Protein AF-A0A7S3CK90-F1 (afdb_monomer_lite)

pLDDT: mean 74.47, std 22.43, range [33.28, 98.62]

Radius of gyration: 31.24 Å; chains: 1; bounding box: 71×62×114 Å

Secondary structure (DSSP, 8-state):
---------------PPPPPPPPPPPPPP-------SSHHHHHHHHHHHHHHHHHHHHHT-TTS--TTHHHHHHHHHHHHT----GGG-----HHHHHHHHHHHHHHHHHHHH-TTSPP---EEEEETTEEEEEEEEEEET--HHHHHHHHHHHHHHHHH-TTT--EEEEEEEEEETTEEEEEEEEEEE-SSSTT-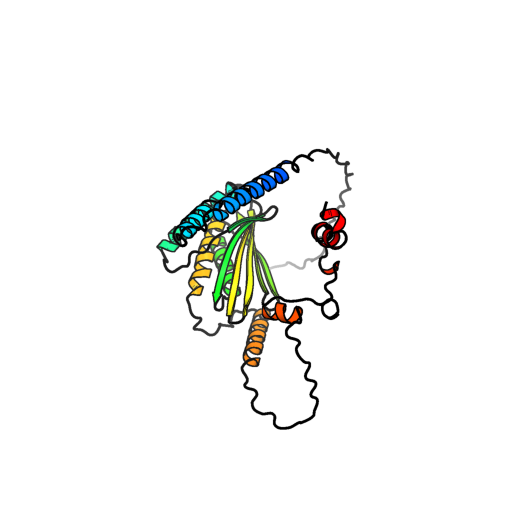EEEEEEEEEEEE-GGGEEEEEEEEEESS---HHHHHHHHHHHHHHHHTTSS---S----TT--HHHHHHHHHHHHHHHHTS--------------------TT-HHHHHHHTT-----TT-GGG---GGGGTT-HHHHHHHIIIIIHHHH-HHHH--

Foldseek 3Di:
DDDDDDDDDDDDDDDDDDDDDDDDDDDDDDDDDDDPPPPVVVVVVVVVVVVVVVVVVVVVPPPDPPPPPVVVVVVVVVVVPPPPPPVPPPDDDPQVVVLVVLLVVLVVVVCVVPVPFDDWDWDWDDDDLKTKIKTKQKAFQQDLVVLVVLLVVLQVVLCVDPQWVKAWDDKDWDDDPFKTKIKTKIWTADPVDHPDIWIKMWMWIWGQDPPRTTMIMIMIMTRDHDDSSNSVSVSSSSCVSRVCRPDPPPDDPDCPPDDPVVVVVVVVVVVVVVVVPDDPPDDDDDDDDDDDPDPPPVPPVCVVCVVVVHDDDDCVPVPDNPDPCVVPPPVVVVVVCCVPPVCCVVPVVVVVD

Structure (mmCIF, N/CA/C/O backbone):
data_AF-A0A7S3CK90-F1
#
_entry.id   AF-A0A7S3CK90-F1
#
loop_
_atom_site.group_PDB
_atom_site.id
_atom_site.type_symbol
_atom_site.label_atom_id
_atom_site.label_alt_id
_atom_site.label_comp_id
_atom_site.label_asym_id
_atom_site.label_entity_id
_atom_site.label_seq_id
_atom_site.pdbx_PDB_ins_code
_atom_site.Cartn_x
_atom_site.Cartn_y
_atom_site.Cartn_z
_atom_site.occupancy
_atom_site.B_iso_or_equiv
_atom_site.auth_seq_id
_atom_site.auth_comp_id
_atom_site.auth_asym_id
_atom_site.auth_atom_id
_atom_site.pdbx_PDB_model_num
ATOM 1 N N . MET A 1 1 ? 23.599 13.866 59.788 1.00 41.62 1 MET A N 1
ATOM 2 C CA . MET A 1 1 ? 22.600 13.854 58.697 1.00 41.62 1 MET A CA 1
ATOM 3 C C . MET A 1 1 ? 23.023 12.826 57.653 1.00 41.62 1 MET A C 1
ATOM 5 O O . MET A 1 1 ? 24.078 13.029 57.077 1.00 41.62 1 MET A O 1
ATOM 9 N N . ARG A 1 2 ? 22.197 11.777 57.451 1.00 42.00 2 ARG A N 1
ATOM 10 C CA . ARG A 1 2 ? 22.157 10.809 56.317 1.00 42.00 2 ARG A CA 1
ATOM 11 C C . ARG A 1 2 ? 23.445 9.984 56.105 1.00 42.00 2 ARG A C 1
ATOM 13 O O . ARG A 1 2 ? 24.431 10.528 55.644 1.00 42.00 2 ARG A O 1
ATOM 20 N N . SER A 1 3 ? 23.615 8.704 56.459 1.00 40.75 3 SER A N 1
ATOM 21 C CA . SER A 1 3 ? 22.780 7.483 56.457 1.00 40.75 3 SER A CA 1
ATOM 22 C C . SER A 1 3 ? 22.124 7.117 55.112 1.00 40.75 3 SER A C 1
ATOM 24 O O . SER A 1 3 ? 21.443 7.946 54.518 1.00 40.75 3 SER A O 1
ATOM 26 N N . PHE A 1 4 ? 22.291 5.831 54.735 1.00 38.78 4 PHE A N 1
ATOM 27 C CA . PHE A 1 4 ? 21.666 5.067 53.628 1.00 38.78 4 PHE A CA 1
ATOM 28 C C . PHE A 1 4 ? 22.246 5.345 52.214 1.00 38.78 4 PHE A C 1
ATOM 30 O O . PHE A 1 4 ? 22.386 6.491 51.832 1.00 38.78 4 PHE A O 1
ATOM 37 N N . LEU A 1 5 ? 22.629 4.393 51.344 1.00 48.06 5 LEU A N 1
ATOM 38 C CA . LEU A 1 5 ? 22.323 2.963 51.190 1.00 48.06 5 LEU A CA 1
ATOM 39 C C . LEU A 1 5 ? 23.395 2.259 50.321 1.00 48.06 5 LEU A C 1
ATOM 41 O O . LEU A 1 5 ? 23.570 2.584 49.151 1.00 48.06 5 LEU A O 1
ATOM 45 N N . LYS A 1 6 ? 24.029 1.220 50.875 1.00 44.91 6 LYS A N 1
ATOM 46 C CA . LYS A 1 6 ? 24.536 0.037 50.155 1.00 44.91 6 LYS A CA 1
ATOM 47 C C . LYS A 1 6 ? 23.414 -1.009 50.218 1.00 44.91 6 LYS A C 1
ATOM 49 O O . LYS A 1 6 ? 22.991 -1.316 51.329 1.00 44.91 6 LYS A O 1
ATOM 54 N N . LYS A 1 7 ? 22.939 -1.543 49.086 1.00 38.28 7 LYS A N 1
ATOM 55 C CA . LYS A 1 7 ? 22.173 -2.811 48.958 1.00 38.28 7 LYS A CA 1
ATOM 56 C C . LYS A 1 7 ? 22.038 -3.134 47.460 1.00 38.28 7 LYS A C 1
ATOM 58 O O . LYS A 1 7 ? 21.568 -2.306 46.698 1.00 38.28 7 LYS A O 1
ATOM 63 N N . ALA A 1 8 ? 22.699 -4.187 46.987 1.00 38.06 8 ALA A N 1
ATOM 64 C CA . ALA A 1 8 ? 22.191 -5.564 46.906 1.00 38.06 8 ALA A CA 1
ATOM 65 C C . ALA A 1 8 ? 21.424 -5.814 45.593 1.00 38.06 8 ALA A C 1
ATOM 67 O O . ALA A 1 8 ? 20.218 -5.622 45.508 1.00 38.06 8 ALA A O 1
ATOM 68 N N 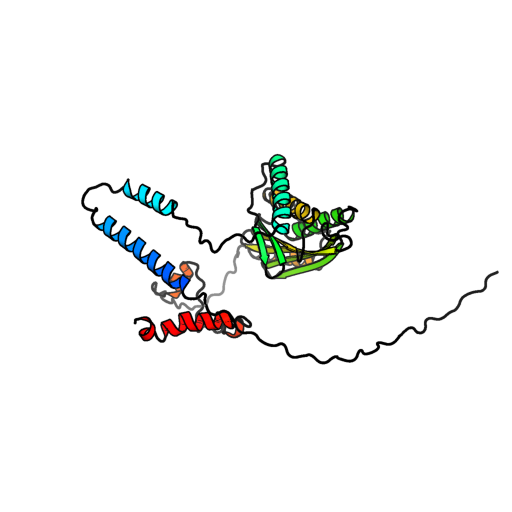. SER A 1 9 ? 22.164 -6.274 44.580 1.00 38.28 9 SER A N 1
ATOM 69 C CA . SER A 1 9 ? 21.644 -6.880 43.353 1.00 38.28 9 SER A CA 1
ATOM 70 C C . SER A 1 9 ? 21.892 -8.386 43.437 1.00 38.28 9 SER A C 1
ATOM 72 O O . SER A 1 9 ? 22.945 -8.870 43.024 1.00 38.28 9 SER A O 1
ATOM 74 N N . GLN A 1 10 ? 20.941 -9.120 44.012 1.00 39.66 10 GLN A N 1
ATOM 75 C CA . GLN A 1 10 ? 20.862 -10.575 43.910 1.00 39.66 10 GLN A CA 1
ATOM 76 C C . GLN A 1 10 ? 19.397 -11.021 43.817 1.00 39.66 10 GLN A C 1
ATOM 78 O O . GLN A 1 10 ? 18.550 -10.585 44.590 1.00 39.66 10 GLN A O 1
ATOM 83 N N . ALA A 1 11 ? 19.180 -11.954 42.888 1.00 38.69 11 ALA A N 1
ATOM 84 C CA . ALA A 1 11 ? 18.124 -12.964 42.840 1.00 38.69 11 ALA A CA 1
ATOM 85 C C . ALA A 1 11 ? 16.666 -12.528 42.571 1.00 38.69 11 ALA A C 1
ATOM 87 O O . ALA A 1 11 ? 15.903 -12.188 43.472 1.00 38.69 11 ALA A O 1
ATOM 88 N N . ARG A 1 12 ? 16.220 -12.759 41.326 1.00 37.62 12 ARG A N 1
ATOM 89 C CA . ARG A 1 12 ? 14.861 -13.253 41.033 1.00 37.62 12 ARG A CA 1
ATOM 90 C C . ARG A 1 12 ? 14.847 -14.061 39.729 1.00 37.62 12 ARG A C 1
ATOM 92 O O . ARG A 1 12 ? 14.529 -13.556 38.661 1.00 37.62 12 ARG A O 1
ATOM 99 N N . LEU A 1 13 ? 15.216 -15.335 39.840 1.00 38.53 13 LEU A N 1
ATOM 100 C CA . LEU A 1 13 ? 14.994 -16.367 38.824 1.00 38.53 13 LEU A CA 1
ATOM 101 C C . LEU A 1 13 ? 13.934 -17.316 39.392 1.00 38.53 13 LEU A C 1
ATOM 103 O O . LEU A 1 13 ? 14.227 -18.218 40.172 1.00 38.53 13 LEU A O 1
ATOM 107 N N . THR A 1 14 ? 12.670 -17.047 39.074 1.00 43.41 14 THR A N 1
ATOM 108 C CA . THR A 1 14 ? 11.529 -17.872 39.482 1.00 43.41 14 THR A CA 1
ATOM 109 C C . THR A 1 14 ? 11.048 -18.732 38.320 1.00 43.41 14 THR A C 1
ATOM 111 O O . THR A 1 14 ? 10.438 -18.231 37.384 1.00 43.41 14 THR A O 1
ATOM 114 N N . ARG A 1 15 ? 11.326 -20.036 38.452 1.00 37.88 15 ARG A N 1
ATOM 115 C CA . ARG A 1 15 ? 10.476 -21.198 38.127 1.00 37.88 15 ARG A CA 1
ATOM 116 C C . ARG A 1 15 ? 9.591 -21.106 36.873 1.00 37.88 15 ARG A C 1
ATOM 118 O O . ARG A 1 15 ? 8.440 -20.685 36.947 1.00 37.88 15 ARG A O 1
ATOM 125 N N . LEU A 1 16 ? 10.074 -21.707 35.785 1.00 36.12 16 LEU A N 1
ATOM 126 C CA . LEU A 1 16 ? 9.225 -22.334 34.770 1.00 36.12 16 LEU A CA 1
ATOM 127 C C . LEU A 1 16 ? 8.659 -23.638 35.350 1.00 36.12 16 LEU A C 1
ATOM 129 O O . LEU A 1 16 ? 9.404 -24.550 35.704 1.00 36.12 16 LEU A O 1
ATOM 133 N N . ARG A 1 17 ? 7.334 -23.695 35.500 1.00 41.25 17 ARG A N 1
ATOM 134 C CA . ARG A 1 17 ? 6.589 -24.889 35.909 1.00 41.25 17 ARG A CA 1
ATOM 135 C C . ARG A 1 17 ? 6.064 -25.548 34.633 1.00 41.25 17 ARG A C 1
ATOM 137 O O . ARG A 1 17 ? 5.296 -24.928 33.903 1.00 41.25 17 ARG A O 1
ATOM 144 N N . ALA A 1 18 ? 6.521 -26.767 34.365 1.00 39.56 18 ALA A N 1
ATOM 145 C CA . ALA A 1 18 ? 6.049 -27.604 33.270 1.00 39.56 18 ALA A CA 1
ATOM 146 C C . ALA A 1 18 ? 4.550 -27.913 33.436 1.00 39.56 18 ALA A C 1
ATOM 148 O O . ALA A 1 18 ? 4.112 -28.272 34.532 1.00 39.56 18 ALA A O 1
ATOM 149 N N . GLN A 1 19 ? 3.777 -27.757 32.360 1.00 49.34 19 GLN A N 1
ATOM 150 C CA . GLN A 1 19 ? 2.404 -28.253 32.269 1.00 49.34 19 GLN A CA 1
ATOM 151 C C . GLN A 1 19 ? 2.411 -29.673 31.676 1.00 49.34 19 GLN A C 1
ATOM 153 O O . GLN A 1 19 ? 3.181 -29.925 30.747 1.00 49.34 19 GLN A O 1
ATOM 158 N N . PRO A 1 20 ? 1.584 -30.599 32.189 1.00 45.72 20 PRO A N 1
ATOM 159 C CA . PRO A 1 20 ? 1.442 -31.932 31.621 1.00 45.72 20 PRO A CA 1
ATOM 160 C C . PRO A 1 20 ? 0.594 -31.911 30.339 1.00 45.72 20 PRO A C 1
ATOM 162 O O . PRO A 1 20 ? -0.447 -31.260 30.269 1.00 45.72 20 PRO A O 1
ATOM 165 N N . LEU A 1 21 ? 1.075 -32.652 29.340 1.00 39.88 21 LEU A N 1
ATOM 166 C CA . LEU A 1 21 ? 0.433 -32.929 28.056 1.00 39.88 21 LEU A CA 1
ATOM 167 C C . LEU A 1 21 ? -0.889 -33.687 28.261 1.00 39.88 21 LEU A C 1
ATOM 169 O O . LEU A 1 21 ? -0.909 -34.734 28.907 1.00 39.88 21 LEU A O 1
ATOM 173 N N . LEU A 1 22 ? -1.974 -33.171 27.682 1.00 47.97 22 LEU A N 1
ATOM 174 C CA . LEU A 1 22 ? -3.240 -33.891 27.532 1.00 47.97 22 LEU A CA 1
ATOM 175 C C . LEU A 1 22 ? -3.231 -34.716 26.230 1.00 47.97 22 LEU A C 1
ATOM 177 O O . LEU A 1 22 ? -2.661 -34.264 25.233 1.00 47.97 22 LEU A O 1
ATOM 181 N N . PRO A 1 23 ? -3.858 -35.906 26.215 1.00 44.47 23 PRO A N 1
ATOM 182 C CA . PRO A 1 23 ? -3.887 -36.783 25.051 1.00 44.47 23 PRO A CA 1
ATOM 183 C C . PRO A 1 23 ? -4.861 -36.280 23.973 1.00 44.47 23 PRO A C 1
ATOM 185 O O . PRO A 1 23 ? -6.001 -35.912 24.256 1.00 44.47 23 PRO A O 1
ATOM 188 N N . LEU A 1 24 ? -4.390 -36.296 22.724 1.00 39.72 24 LEU A N 1
ATOM 189 C CA . LEU A 1 24 ? -5.160 -36.034 21.508 1.00 39.72 24 LEU A CA 1
ATOM 190 C C . LEU A 1 24 ? -6.168 -37.167 21.260 1.00 39.72 24 LEU A C 1
ATOM 192 O O . LEU A 1 24 ? -5.785 -38.328 21.131 1.00 39.72 24 LEU A O 1
ATOM 196 N N . LEU A 1 25 ? -7.451 -36.814 21.169 1.00 42.94 25 LEU A N 1
ATOM 197 C CA . LEU A 1 25 ? -8.512 -37.689 20.667 1.00 42.94 25 LEU A CA 1
ATOM 198 C C . LEU A 1 25 ? -8.485 -37.730 19.125 1.00 42.94 25 LEU A C 1
ATOM 200 O O . LEU A 1 25 ? -8.230 -36.698 18.499 1.00 42.94 25 LEU A O 1
ATOM 204 N N . PRO A 1 26 ? -8.768 -38.887 18.501 1.00 37.31 26 PRO A N 1
ATOM 205 C CA . PRO A 1 26 ? -8.784 -39.031 17.050 1.00 37.31 26 PRO A CA 1
ATOM 206 C C . PRO A 1 26 ? -10.031 -38.381 16.435 1.00 37.31 26 PRO A C 1
ATOM 208 O O . PRO A 1 26 ? -11.159 -38.619 16.872 1.00 37.31 26 PRO A O 1
ATOM 211 N N . SER A 1 27 ? -9.823 -37.569 15.397 1.00 37.41 27 SER A N 1
ATOM 212 C CA . SER A 1 27 ? -10.888 -36.991 14.581 1.00 37.41 27 SER A CA 1
ATOM 213 C C . SER A 1 27 ? -11.505 -38.053 13.667 1.00 37.41 27 SER A C 1
ATOM 215 O O . SER A 1 27 ? -10.814 -38.749 12.925 1.00 37.41 27 SER A O 1
ATOM 217 N N . GLN A 1 28 ? -12.832 -38.169 13.717 1.00 33.50 28 GLN A N 1
ATOM 218 C CA . GLN A 1 28 ? -13.602 -38.957 12.762 1.00 33.50 28 GLN A CA 1
ATOM 219 C C . GLN A 1 28 ? -13.632 -38.249 11.402 1.00 33.50 28 GLN A C 1
ATOM 221 O O . GLN A 1 28 ? -14.028 -37.088 11.302 1.00 33.50 28 GLN A O 1
ATOM 226 N N . GLN A 1 29 ? -13.214 -38.960 10.356 1.00 33.28 29 GLN A N 1
ATOM 227 C CA . GLN A 1 29 ? -13.395 -38.566 8.962 1.00 33.28 29 GLN A CA 1
ATOM 228 C C . GLN A 1 29 ? -14.834 -38.868 8.528 1.00 33.28 29 GLN A C 1
ATOM 230 O O . GLN A 1 29 ? -15.316 -39.985 8.698 1.00 33.28 29 GLN A O 1
ATOM 235 N N . THR A 1 30 ? -15.504 -37.883 7.931 1.00 37.59 30 THR A N 1
ATOM 236 C CA . THR A 1 30 ? -16.735 -38.080 7.154 1.00 37.59 30 THR A CA 1
ATOM 237 C C . THR A 1 30 ? -16.407 -37.927 5.662 1.00 37.59 30 THR A C 1
ATOM 239 O O . THR A 1 30 ? -15.654 -37.016 5.310 1.00 37.59 30 THR A O 1
ATOM 242 N N . PRO A 1 31 ? -16.927 -38.788 4.767 1.00 35.38 31 PRO A N 1
ATOM 243 C CA . PRO A 1 31 ? -16.717 -38.661 3.330 1.00 35.38 31 PRO A CA 1
ATOM 244 C C . PRO A 1 31 ? -17.975 -38.099 2.657 1.00 35.38 31 PRO A C 1
ATOM 246 O O . PRO A 1 31 ? -19.001 -38.756 2.697 1.00 35.38 31 PRO A O 1
ATOM 249 N N . HIS A 1 32 ? -17.915 -36.933 2.002 1.00 34.84 32 HIS A N 1
ATOM 250 C CA . HIS A 1 32 ? -18.869 -36.559 0.941 1.00 34.84 32 HIS A CA 1
ATOM 251 C C . HIS A 1 32 ? -18.359 -35.366 0.114 1.00 34.84 32 HIS A C 1
ATOM 253 O O . HIS A 1 32 ? -18.204 -34.268 0.640 1.00 34.84 32 HIS A O 1
ATOM 259 N N . SER A 1 33 ? -18.120 -35.588 -1.188 1.00 36.25 33 SER A N 1
ATOM 260 C CA . SER A 1 33 ? -18.545 -34.733 -2.326 1.00 36.25 33 SER A CA 1
ATOM 261 C C . SER A 1 33 ? -17.714 -34.999 -3.599 1.00 36.25 33 SER A C 1
ATOM 263 O O . SER A 1 33 ? -16.914 -34.184 -4.043 1.00 36.25 33 SER A O 1
ATOM 265 N N . GLN A 1 34 ? -17.944 -36.146 -4.246 1.00 40.62 34 GLN A N 1
ATOM 266 C CA . GLN A 1 34 ? -17.686 -36.302 -5.683 1.00 40.62 34 GLN A CA 1
ATOM 267 C C . GLN A 1 34 ? -19.018 -36.124 -6.416 1.00 40.62 34 GLN A C 1
ATOM 269 O O . GLN A 1 34 ? -19.782 -37.076 -6.520 1.00 40.62 34 GLN A O 1
ATOM 274 N N . GLN A 1 35 ? -19.334 -34.911 -6.886 1.00 42.62 35 GLN A N 1
ATOM 275 C CA . GLN A 1 35 ? -20.480 -34.733 -7.797 1.00 42.62 35 GLN A CA 1
ATOM 276 C C . GLN A 1 35 ? -20.423 -33.522 -8.748 1.00 42.62 35 GLN A C 1
ATOM 278 O O . GLN A 1 35 ? -21.399 -33.261 -9.439 1.00 42.62 35 GLN A O 1
ATOM 283 N N . ASN A 1 36 ? -19.283 -32.831 -8.889 1.00 43.34 36 ASN A N 1
ATOM 284 C CA . ASN A 1 36 ? -19.192 -31.624 -9.736 1.00 43.34 36 ASN A CA 1
ATOM 285 C C . ASN A 1 36 ? -18.417 -31.792 -11.060 1.00 43.34 36 ASN A C 1
ATOM 287 O O . ASN A 1 36 ? -18.135 -30.804 -11.730 1.00 43.34 36 ASN A O 1
ATOM 291 N N . SER A 1 37 ? -18.102 -33.019 -11.491 1.00 41.88 37 SER A N 1
ATOM 292 C CA . SER A 1 37 ? -17.325 -33.250 -12.727 1.00 41.88 37 SER A CA 1
ATOM 293 C C . SER A 1 37 ? -18.164 -33.399 -14.010 1.00 41.88 37 SER A C 1
ATOM 295 O O . SER A 1 37 ? -17.585 -33.449 -15.095 1.00 41.88 37 SER A O 1
ATOM 297 N N . PHE A 1 38 ? -19.496 -33.493 -13.931 1.00 42.59 38 PHE A N 1
ATOM 298 C CA . PHE A 1 38 ? -20.326 -33.783 -15.114 1.00 42.59 38 PHE A CA 1
ATOM 299 C C . PHE A 1 38 ? -20.848 -32.537 -15.848 1.00 42.59 38 PHE A C 1
ATOM 301 O O . PHE A 1 38 ? -21.033 -32.583 -17.062 1.00 42.59 38 PHE A O 1
ATOM 308 N N . ASN A 1 39 ? -20.998 -31.397 -15.168 1.00 41.09 39 ASN A N 1
ATOM 309 C CA . ASN A 1 39 ? -21.597 -30.203 -15.782 1.00 41.09 39 ASN A CA 1
ATOM 310 C C . ASN A 1 39 ? -20.616 -29.382 -16.641 1.00 41.09 39 ASN A C 1
ATOM 312 O O . ASN A 1 39 ? -21.050 -28.633 -17.512 1.00 41.09 39 ASN A O 1
ATOM 316 N N . SER A 1 40 ? -19.300 -29.544 -16.464 1.00 45.66 40 SER A N 1
ATOM 317 C CA . SER A 1 40 ? -18.293 -28.806 -17.245 1.00 45.66 40 SER A CA 1
ATOM 318 C C . SER A 1 40 ? -18.076 -29.371 -18.654 1.00 45.66 40 SER A C 1
ATOM 320 O O . SER A 1 40 ? -17.788 -28.613 -19.577 1.00 45.66 40 SER A O 1
ATOM 322 N N . LYS A 1 41 ? -18.268 -30.683 -18.856 1.00 45.22 41 LYS A N 1
ATOM 323 C CA . LYS A 1 41 ? -18.082 -31.327 -20.169 1.00 45.22 41 LYS A CA 1
ATOM 324 C C . LYS A 1 41 ? -19.225 -31.032 -21.152 1.00 45.22 41 LYS A C 1
ATOM 326 O O . LYS A 1 41 ? -18.981 -30.930 -22.349 1.00 45.22 41 LYS A O 1
ATOM 331 N N . LEU A 1 42 ? -20.450 -30.820 -20.660 1.00 47.09 42 LEU A N 1
ATOM 332 C CA . LEU A 1 42 ? -21.611 -30.478 -21.498 1.00 47.09 42 LEU A CA 1
ATOM 333 C C . LEU A 1 42 ? -21.570 -29.035 -22.028 1.00 47.09 42 LEU A C 1
ATOM 335 O O . LEU A 1 42 ? -22.006 -28.787 -23.150 1.00 47.09 42 LEU A O 1
ATOM 339 N N . ALA A 1 43 ? -20.989 -28.095 -21.276 1.00 48.22 43 ALA A N 1
ATOM 340 C CA . ALA A 1 43 ? -20.849 -26.706 -21.718 1.00 48.22 43 ALA A CA 1
ATOM 341 C C . ALA A 1 43 ? -19.846 -26.548 -22.881 1.00 48.22 43 ALA A C 1
ATOM 343 O O . ALA A 1 43 ? -20.049 -25.718 -23.766 1.00 48.22 43 ALA A O 1
ATOM 344 N N . LEU A 1 44 ? -18.796 -27.380 -22.925 1.00 43.47 44 LEU A N 1
ATOM 345 C CA . LEU A 1 44 ? -17.771 -27.330 -23.974 1.00 43.47 44 LEU A CA 1
ATOM 346 C C . LEU A 1 44 ? -18.285 -27.863 -25.329 1.00 43.47 44 LEU A C 1
ATOM 348 O O . LEU A 1 44 ? -17.951 -27.316 -26.378 1.00 43.47 44 LEU A O 1
ATOM 352 N N . LEU A 1 45 ? -19.152 -28.883 -25.307 1.00 46.19 45 LEU A N 1
ATOM 353 C CA . LEU A 1 45 ? -19.777 -29.457 -26.509 1.00 46.19 45 LEU A CA 1
ATOM 354 C C . LEU A 1 45 ? -20.797 -28.509 -27.159 1.00 46.19 45 LEU A C 1
ATOM 356 O O . LEU A 1 45 ? -20.886 -28.451 -28.384 1.00 46.19 45 LEU A O 1
ATOM 360 N N . GLY A 1 46 ? -21.519 -27.713 -26.363 1.00 47.66 46 GLY A N 1
ATOM 361 C CA . GLY A 1 46 ? -22.435 -26.694 -26.887 1.00 47.66 46 GLY A CA 1
ATOM 362 C C . GLY A 1 46 ? -21.719 -25.546 -27.611 1.00 47.66 46 GLY A C 1
ATOM 363 O O . GLY A 1 46 ? -22.210 -25.051 -28.625 1.00 47.66 46 GLY A O 1
ATOM 364 N N . LEU A 1 47 ? -20.530 -25.156 -27.133 1.00 43.50 47 LEU A N 1
ATOM 365 C CA . LEU A 1 47 ? -19.767 -24.037 -27.696 1.00 43.50 47 LEU A CA 1
ATOM 366 C C . LEU A 1 47 ? -19.115 -24.383 -29.048 1.00 43.50 47 LEU A C 1
ATOM 368 O O . LEU A 1 47 ? -19.075 -23.541 -29.942 1.00 43.50 47 LEU A O 1
ATOM 372 N N . LEU A 1 48 ? -18.659 -25.631 -29.216 1.00 45.94 48 LEU A N 1
ATOM 373 C CA . LEU A 1 48 ? -18.090 -26.123 -30.479 1.00 45.94 48 LEU A CA 1
ATOM 374 C C . LEU A 1 48 ? -19.156 -26.317 -31.573 1.00 45.94 48 LEU A C 1
ATOM 376 O O . LEU A 1 48 ? -18.869 -26.135 -32.754 1.00 45.94 48 LEU A O 1
ATOM 380 N N . GLY A 1 49 ? -20.403 -26.621 -31.196 1.00 45.69 49 GLY A N 1
ATOM 381 C CA . GLY A 1 49 ? -21.516 -26.714 -32.147 1.00 45.69 49 GLY A CA 1
ATOM 382 C C . GLY A 1 49 ? -21.935 -25.357 -32.729 1.00 45.69 49 GLY A C 1
ATOM 383 O O . GLY A 1 49 ? -22.240 -25.258 -33.918 1.00 45.69 49 GLY A O 1
ATOM 384 N N . ALA A 1 50 ? -21.913 -24.291 -31.923 1.00 46.44 50 ALA A N 1
ATOM 385 C CA . ALA A 1 50 ? -22.342 -22.958 -32.356 1.00 46.44 50 ALA A CA 1
ATOM 386 C C . ALA A 1 50 ? -21.346 -22.285 -33.323 1.00 46.44 50 ALA A C 1
ATOM 388 O O . ALA A 1 50 ? -21.753 -21.581 -34.253 1.00 46.44 50 ALA A O 1
ATOM 389 N N . THR A 1 51 ? -20.043 -22.528 -33.164 1.00 49.31 51 THR A N 1
ATOM 390 C CA . THR A 1 51 ? -19.017 -21.986 -34.070 1.00 49.31 51 THR A CA 1
ATOM 391 C C . THR A 1 51 ? -19.026 -22.673 -35.437 1.00 49.31 51 THR A C 1
ATOM 393 O O . THR A 1 51 ? -18.878 -21.990 -36.452 1.00 49.31 51 THR A O 1
ATOM 396 N N . ALA A 1 52 ? -19.302 -23.981 -35.497 1.00 47.69 52 ALA A N 1
ATOM 397 C CA . ALA A 1 52 ? -19.383 -24.726 -36.756 1.00 47.69 52 ALA A CA 1
ATOM 398 C C . ALA A 1 52 ? -20.551 -24.264 -37.654 1.00 47.69 52 ALA A C 1
ATOM 400 O O . ALA A 1 52 ? -20.370 -24.061 -38.854 1.00 47.69 52 ALA A O 1
ATOM 401 N N . VAL A 1 53 ? -21.731 -24.000 -37.076 1.00 50.44 53 VAL A N 1
ATOM 402 C CA . VAL A 1 53 ? -22.918 -23.558 -37.839 1.00 50.44 53 VAL A CA 1
ATOM 403 C C . VAL A 1 53 ? -22.729 -22.161 -38.449 1.00 50.44 53 VAL A C 1
ATOM 405 O O . VAL A 1 53 ? -23.228 -21.882 -39.544 1.00 50.44 53 VAL A O 1
ATOM 408 N N . THR A 1 54 ? -21.963 -21.295 -37.782 1.00 52.84 54 THR A N 1
ATOM 409 C CA . THR A 1 54 ? -21.699 -19.925 -38.252 1.00 52.84 54 THR A CA 1
ATOM 410 C C . THR A 1 54 ? -20.652 -19.889 -39.375 1.00 52.84 54 THR A C 1
ATOM 412 O O . THR A 1 54 ? -20.728 -19.047 -40.270 1.00 52.84 54 THR A O 1
ATOM 415 N N . LEU A 1 55 ? -19.700 -20.831 -39.382 1.00 50.00 55 LEU A N 1
ATOM 416 C CA . LEU A 1 55 ? -18.671 -20.922 -40.424 1.00 50.00 55 LEU A CA 1
ATOM 417 C C . LEU A 1 55 ? -19.220 -21.522 -41.735 1.00 50.00 55 LEU A C 1
ATOM 419 O O . LEU A 1 55 ? -18.863 -21.072 -42.824 1.00 50.00 55 LEU A O 1
ATOM 423 N N . GLU A 1 56 ? -20.143 -22.485 -41.641 1.00 53.09 56 GLU A N 1
ATOM 424 C CA . GLU A 1 56 ? -20.778 -23.135 -42.801 1.00 53.09 56 GLU A CA 1
ATOM 425 C C . GLU A 1 56 ? -21.701 -22.173 -43.580 1.00 53.09 56 GLU A C 1
ATOM 427 O O . GLU A 1 56 ? -21.799 -22.233 -44.808 1.00 53.09 56 GLU A O 1
ATOM 432 N N . THR A 1 57 ? -22.356 -21.236 -42.884 1.00 54.38 57 THR A N 1
ATOM 433 C CA . THR A 1 57 ? -23.216 -20.218 -43.514 1.00 54.38 57 THR A CA 1
ATOM 434 C C . THR A 1 57 ? -22.416 -19.105 -44.189 1.00 54.38 57 THR A C 1
ATOM 436 O O . THR A 1 57 ? -22.842 -18.614 -45.235 1.00 54.38 57 THR A O 1
ATOM 439 N N . ALA A 1 58 ? -21.234 -18.760 -43.670 1.00 52.94 58 ALA A N 1
ATOM 440 C CA . ALA A 1 58 ? -20.337 -17.795 -44.309 1.00 52.94 58 ALA A CA 1
ATOM 441 C C . ALA A 1 58 ? -19.763 -18.319 -45.641 1.00 52.94 58 ALA A C 1
ATOM 443 O O . ALA A 1 58 ? -19.617 -17.559 -46.596 1.00 52.94 58 ALA A O 1
ATOM 444 N N . ARG A 1 59 ? -19.521 -19.633 -45.752 1.00 54.81 59 ARG A N 1
ATOM 445 C CA . ARG A 1 59 ? -18.918 -20.249 -46.949 1.00 54.81 59 ARG A CA 1
ATOM 446 C C . ARG A 1 59 ? -19.853 -20.346 -48.161 1.00 54.81 59 ARG A C 1
ATOM 448 O O . ARG A 1 59 ? -19.385 -20.513 -49.281 1.00 54.81 59 ARG A O 1
ATOM 455 N N . ARG A 1 60 ? -21.173 -20.228 -47.968 1.00 54.75 60 ARG A N 1
ATOM 456 C CA . ARG A 1 60 ? -22.166 -20.256 -49.063 1.00 54.75 60 ARG A CA 1
ATOM 457 C C . ARG A 1 60 ? -22.418 -18.897 -49.726 1.00 54.75 60 ARG A C 1
ATOM 459 O O . ARG A 1 60 ? -23.162 -18.855 -50.699 1.00 54.75 60 ARG A O 1
ATOM 466 N N . GLN A 1 61 ? -21.825 -17.805 -49.234 1.00 49.28 61 GLN A N 1
ATOM 467 C CA . GLN A 1 61 ? -22.097 -16.445 -49.729 1.00 49.28 61 GLN A CA 1
ATOM 468 C C . GLN A 1 61 ? -20.933 -15.775 -50.484 1.00 49.28 61 GLN A C 1
ATOM 470 O O . GLN A 1 61 ? -21.048 -14.611 -50.851 1.00 49.28 61 GLN A O 1
ATOM 475 N N . GLU A 1 62 ? -19.851 -16.487 -50.817 1.00 47.62 62 GLU A N 1
ATOM 476 C CA . GLU A 1 62 ? -18.707 -15.920 -51.568 1.00 47.62 62 GLU A CA 1
ATOM 477 C C . GLU A 1 62 ? -18.965 -15.684 -53.080 1.00 47.62 62 GLU A C 1
ATOM 479 O O . GLU A 1 62 ? -18.030 -15.488 -53.850 1.00 47.62 62 GLU A O 1
ATOM 484 N N . GLY A 1 63 ? -20.227 -15.672 -53.527 1.00 52.06 63 GLY A N 1
ATOM 485 C CA . GLY A 1 63 ? -20.596 -15.483 -54.937 1.00 52.06 63 GLY A CA 1
ATOM 486 C C . GLY A 1 63 ? -20.933 -14.050 -55.366 1.00 52.06 63 GLY A C 1
ATOM 487 O O . GLY A 1 63 ? -20.906 -13.767 -56.560 1.00 52.06 63 GLY A O 1
ATOM 488 N N . GLU A 1 64 ? -21.241 -13.131 -54.446 1.00 52.47 64 GLU A N 1
ATOM 489 C CA . GLU A 1 64 ? -21.697 -11.782 -54.812 1.00 52.47 64 GLU A CA 1
ATOM 490 C C . GLU A 1 64 ? -21.000 -10.709 -53.964 1.00 52.47 64 GLU A C 1
ATOM 492 O O . GLU A 1 64 ? -21.047 -10.720 -52.735 1.00 52.47 64 GLU A O 1
ATOM 497 N N . GLY A 1 65 ? -20.295 -9.798 -54.640 1.00 54.47 65 GLY A N 1
ATOM 498 C CA . GLY A 1 65 ? -19.341 -8.836 -54.083 1.00 54.47 65 GLY A CA 1
ATOM 499 C C . GLY A 1 65 ? -19.883 -7.852 -53.038 1.00 54.47 65 GLY A C 1
ATOM 500 O O . GLY A 1 65 ? -20.051 -6.670 -53.327 1.00 54.47 65 GLY A O 1
ATOM 501 N N . TYR A 1 66 ? -20.018 -8.302 -51.790 1.00 53.38 66 TYR A N 1
ATOM 502 C CA . TYR A 1 66 ? -20.306 -7.471 -50.613 1.00 53.38 66 TYR A CA 1
ATOM 503 C C . TYR A 1 66 ? -19.285 -7.712 -49.481 1.00 53.38 66 TYR A C 1
ATOM 505 O O . TYR A 1 66 ? -19.633 -8.034 -48.347 1.00 53.38 66 TYR A O 1
ATOM 513 N N . GLY A 1 67 ? -17.992 -7.543 -49.778 1.00 50.09 67 GLY A N 1
ATOM 514 C CA . GLY A 1 67 ? -16.891 -7.922 -48.876 1.00 50.09 67 GLY A CA 1
ATOM 515 C C . GLY A 1 67 ? -16.646 -7.029 -47.646 1.00 50.09 67 GLY A C 1
ATOM 516 O O . GLY A 1 67 ? -15.941 -7.450 -46.737 1.00 50.09 67 GLY A O 1
ATOM 517 N N . LEU A 1 68 ? -17.216 -5.819 -47.561 1.00 52.84 68 LEU A N 1
ATOM 518 C CA . LEU A 1 68 ? -16.864 -4.861 -46.490 1.00 52.84 68 LEU A CA 1
ATOM 519 C C . LEU A 1 68 ? -17.964 -4.600 -45.451 1.00 52.84 68 LEU A C 1
ATOM 521 O O . LEU A 1 68 ? -17.654 -4.240 -44.321 1.00 52.84 68 LEU A O 1
ATOM 525 N N . GLN A 1 69 ? -19.241 -4.833 -45.770 1.00 57.47 69 GLN A N 1
ATOM 526 C CA . GLN A 1 69 ? -20.335 -4.620 -44.804 1.00 57.47 69 GLN A CA 1
ATOM 527 C C . GLN A 1 69 ? -20.585 -5.835 -43.890 1.00 57.47 69 GLN A C 1
ATOM 529 O O . GLN A 1 69 ? -21.233 -5.705 -42.850 1.00 57.47 69 GLN A O 1
ATOM 534 N N . SER A 1 70 ? -20.055 -7.008 -44.254 1.00 58.50 70 SER A N 1
ATOM 535 C CA . SER A 1 70 ? -20.180 -8.254 -43.483 1.00 58.50 70 SER A CA 1
ATOM 536 C C . SER A 1 70 ? -19.223 -8.300 -42.282 1.00 58.50 70 SER A C 1
ATOM 538 O O . SER A 1 70 ? -19.633 -8.640 -41.171 1.00 58.50 70 SER A O 1
ATOM 540 N N . LEU A 1 71 ? -17.976 -7.843 -42.460 1.00 57.47 71 LEU A N 1
ATOM 541 C CA . LEU A 1 71 ? -16.967 -7.795 -41.393 1.00 57.47 71 LEU A CA 1
ATOM 542 C C . LEU A 1 71 ? -17.397 -6.913 -40.215 1.00 57.47 71 LEU A C 1
ATOM 544 O O . LEU A 1 71 ? -17.225 -7.306 -39.067 1.00 57.47 71 LEU A O 1
ATOM 548 N N . ASP A 1 72 ? -18.042 -5.776 -40.479 1.00 60.16 72 ASP A N 1
ATOM 549 C CA . ASP A 1 72 ? -18.497 -4.859 -39.426 1.00 60.16 72 ASP A CA 1
ATOM 550 C C . ASP A 1 72 ? -19.660 -5.444 -38.595 1.00 60.16 72 ASP A C 1
ATOM 552 O O . ASP A 1 72 ? -19.803 -5.162 -37.403 1.00 60.16 72 ASP A O 1
ATOM 556 N N . ARG A 1 73 ? -20.469 -6.336 -39.191 1.00 61.94 73 ARG A N 1
ATOM 557 C CA . ARG A 1 73 ? -21.503 -7.101 -38.470 1.00 61.94 73 ARG A CA 1
ATOM 558 C C . ARG A 1 73 ? -20.910 -8.253 -37.667 1.00 61.94 73 ARG A C 1
ATOM 560 O O . ARG A 1 73 ? -21.367 -8.482 -36.552 1.00 61.94 73 ARG A O 1
ATOM 567 N N . ILE A 1 74 ? -19.887 -8.933 -38.186 1.00 60.16 74 ILE A N 1
ATOM 568 C CA . ILE A 1 74 ? -19.172 -9.998 -37.468 1.00 60.16 74 ILE A CA 1
ATOM 569 C C . ILE A 1 74 ? -18.403 -9.414 -36.276 1.00 60.16 74 ILE A C 1
ATOM 571 O O . ILE A 1 74 ? -18.480 -9.962 -35.181 1.00 60.16 74 ILE A O 1
ATOM 575 N N . ILE A 1 75 ? -17.750 -8.259 -36.436 1.00 62.81 75 ILE A N 1
ATOM 576 C CA . ILE A 1 75 ? -17.064 -7.554 -35.342 1.00 62.81 75 ILE A CA 1
ATOM 577 C C . ILE A 1 75 ? -18.070 -7.086 -34.278 1.00 62.81 75 ILE A C 1
ATOM 579 O O . ILE A 1 75 ? -17.805 -7.242 -33.087 1.00 62.81 75 ILE A O 1
ATOM 583 N N . ARG A 1 76 ? -19.258 -6.593 -34.663 1.00 61.34 76 ARG A N 1
ATOM 584 C CA . ARG A 1 76 ? -20.325 -6.267 -33.694 1.00 61.34 76 ARG A CA 1
ATOM 585 C C . ARG A 1 76 ? -20.931 -7.499 -33.021 1.00 61.34 76 ARG A C 1
ATOM 587 O O . ARG A 1 76 ? -21.245 -7.428 -31.837 1.00 61.34 76 ARG A O 1
ATOM 594 N N . ALA A 1 77 ? -21.074 -8.615 -33.733 1.00 54.84 77 ALA A N 1
ATOM 595 C CA . ALA A 1 77 ? -21.578 -9.866 -33.168 1.00 54.84 77 ALA A CA 1
ATOM 596 C C . ALA A 1 77 ? -20.572 -10.495 -32.188 1.00 54.84 77 ALA A C 1
ATOM 598 O O . ALA A 1 77 ? -20.962 -10.903 -31.098 1.00 54.84 77 ALA A O 1
ATOM 599 N N . LEU A 1 78 ? -19.275 -10.476 -32.516 1.00 53.59 78 LEU A N 1
ATOM 600 C CA . LEU A 1 78 ? -18.192 -10.914 -31.627 1.00 53.59 78 LEU A CA 1
ATOM 601 C C . LEU A 1 78 ? -17.979 -9.950 -30.449 1.00 53.59 78 LEU A C 1
ATOM 603 O O . LEU A 1 78 ? -17.646 -10.386 -29.349 1.00 53.59 78 LEU A O 1
ATOM 607 N N . GLY A 1 79 ? -18.225 -8.651 -30.644 1.00 49.16 79 GLY A N 1
ATOM 608 C CA . GLY A 1 79 ? -18.214 -7.649 -29.574 1.00 49.16 79 GLY A CA 1
ATOM 609 C C . GLY A 1 79 ? -19.371 -7.794 -28.577 1.00 49.16 79 GLY A C 1
ATOM 610 O O . GLY A 1 79 ? -19.236 -7.382 -27.426 1.00 49.16 79 GLY A O 1
ATOM 611 N N . ALA A 1 80 ? -20.486 -8.412 -28.982 1.00 48.50 80 ALA A N 1
ATOM 612 C CA . ALA A 1 80 ? -21.665 -8.620 -28.139 1.00 48.50 80 ALA A CA 1
ATOM 613 C C . ALA A 1 80 ? -21.633 -9.930 -27.327 1.00 48.50 80 ALA A C 1
ATOM 615 O O . ALA A 1 80 ? -22.403 -10.076 -26.380 1.00 48.50 80 ALA A O 1
ATOM 616 N N . THR A 1 81 ? -20.726 -10.862 -27.634 1.00 44.38 81 THR A N 1
ATOM 617 C CA . THR A 1 81 ? -20.564 -12.129 -26.899 1.00 44.38 81 THR A CA 1
ATOM 618 C C . THR A 1 81 ? -19.309 -12.160 -26.036 1.00 44.38 81 THR A C 1
ATOM 620 O O . THR A 1 81 ? -18.764 -13.232 -25.775 1.00 44.38 81 THR A O 1
ATOM 623 N N . SER A 1 82 ? -18.875 -11.009 -25.510 1.00 46.53 82 SER A N 1
ATOM 624 C CA . SER A 1 82 ? -18.024 -10.989 -24.314 1.00 46.53 82 SER A CA 1
ATOM 625 C C . SER A 1 82 ? -18.860 -11.413 -23.100 1.00 46.53 82 SER A C 1
ATOM 627 O O . SER A 1 82 ? -19.124 -10.646 -22.174 1.00 46.53 82 SER A O 1
ATOM 629 N N . GLN A 1 83 ? -19.334 -12.661 -23.128 1.00 45.91 83 GLN A N 1
ATOM 630 C CA . GLN A 1 83 ? -19.722 -13.389 -21.937 1.00 45.91 83 GLN A CA 1
ATOM 631 C C . GLN A 1 83 ? -18.439 -13.548 -21.128 1.00 45.91 83 GLN A C 1
ATOM 633 O O . GLN A 1 83 ? -17.657 -14.478 -21.318 1.00 45.91 83 GLN A O 1
ATOM 638 N N . ARG A 1 84 ? -18.193 -12.563 -20.255 1.00 45.12 84 ARG A N 1
ATOM 639 C CA . ARG A 1 84 ? -17.326 -12.722 -19.091 1.00 45.12 84 ARG A CA 1
ATOM 640 C C . ARG A 1 84 ? -17.655 -14.082 -18.496 1.00 45.12 84 ARG A C 1
ATOM 642 O O . ARG A 1 84 ? -18.782 -14.285 -18.059 1.00 45.12 84 ARG A O 1
ATOM 649 N N . ALA A 1 85 ? -16.686 -14.991 -18.496 1.00 42.38 85 ALA A N 1
ATOM 650 C CA . ALA A 1 85 ? -16.811 -16.246 -17.780 1.00 42.38 85 ALA A CA 1
ATOM 651 C C . ALA A 1 85 ? -17.296 -15.942 -16.351 1.00 42.38 85 ALA A C 1
ATOM 653 O O . ALA A 1 85 ? -16.611 -15.263 -15.582 1.00 42.38 85 ALA A O 1
ATOM 654 N N . GLU A 1 86 ? -18.495 -16.418 -16.014 1.00 43.38 86 GLU A N 1
ATOM 655 C CA . GLU A 1 86 ? -19.182 -16.178 -14.736 1.00 43.38 86 GLU A CA 1
ATOM 656 C C . GLU A 1 86 ? -18.437 -16.779 -13.528 1.00 43.38 86 GLU A C 1
ATOM 658 O O . GLU A 1 86 ? -18.825 -16.581 -12.380 1.00 43.38 86 GLU A O 1
ATOM 663 N N . CYS A 1 87 ? -17.293 -17.432 -13.752 1.00 43.50 87 CYS A N 1
ATOM 664 C CA . CYS A 1 87 ? -16.364 -17.847 -12.703 1.00 43.50 87 CYS A CA 1
ATOM 665 C C . CYS A 1 87 ? -15.638 -16.672 -12.018 1.00 43.50 87 CYS A C 1
ATOM 667 O O . CYS A 1 87 ? -14.924 -16.888 -11.042 1.00 43.50 87 CYS A O 1
ATOM 669 N N . ALA A 1 88 ? -15.810 -15.437 -12.500 1.00 46.50 88 ALA A N 1
ATOM 670 C CA . ALA A 1 88 ? -15.316 -14.220 -11.860 1.00 46.50 88 ALA A CA 1
ATOM 671 C C . ALA A 1 88 ? -16.437 -13.448 -11.144 1.00 46.50 88 ALA A C 1
ATOM 673 O O . ALA A 1 88 ? -16.486 -12.219 -11.230 1.00 46.50 88 ALA A O 1
ATOM 674 N N . ALA A 1 89 ? -17.343 -14.141 -10.446 1.00 56.81 89 ALA A N 1
ATOM 675 C CA . ALA A 1 89 ? -18.156 -13.491 -9.424 1.00 56.81 89 ALA A CA 1
ATOM 676 C C . ALA A 1 89 ? -17.187 -12.842 -8.424 1.00 56.81 89 ALA A C 1
ATOM 678 O O . ALA A 1 89 ? -16.525 -13.524 -7.641 1.00 56.81 89 ALA A O 1
ATOM 679 N N . SER A 1 90 ? -17.015 -11.525 -8.549 1.00 66.50 90 SER A N 1
ATOM 680 C CA . SER A 1 90 ? -16.154 -10.720 -7.694 1.00 66.50 90 SER A CA 1
ATOM 681 C C . SER A 1 90 ? -16.504 -11.044 -6.254 1.00 66.50 90 SER A C 1
ATOM 683 O O . SER A 1 90 ? -17.656 -10.891 -5.863 1.00 66.50 90 SER A O 1
ATOM 685 N N . PHE A 1 91 ? -15.536 -11.545 -5.495 1.00 75.56 91 PHE A N 1
ATOM 686 C CA . PHE A 1 91 ? -15.722 -11.825 -4.082 1.00 75.56 91 PHE A CA 1
ATOM 687 C C . PHE A 1 91 ? -16.247 -10.557 -3.388 1.00 75.56 91 PHE A C 1
ATOM 689 O O . PHE A 1 91 ? -15.541 -9.552 -3.333 1.00 75.56 91 PHE A O 1
ATOM 696 N N . THR A 1 92 ? -17.490 -10.601 -2.906 1.00 79.38 92 THR A N 1
ATOM 697 C CA . THR A 1 92 ? -18.127 -9.501 -2.175 1.00 79.38 92 THR A CA 1
ATOM 698 C C . THR A 1 92 ? -18.124 -9.835 -0.689 1.00 79.38 92 THR A C 1
ATOM 700 O O . THR A 1 92 ? -18.770 -10.798 -0.267 1.00 79.38 92 THR A O 1
ATOM 703 N N . ASP A 1 93 ? -17.417 -9.041 0.107 1.00 92.12 93 ASP A N 1
ATOM 704 C CA . ASP A 1 93 ? -17.490 -9.081 1.566 1.00 92.12 93 ASP A CA 1
ATOM 705 C C . ASP A 1 93 ? -17.897 -7.702 2.063 1.00 92.12 93 ASP A C 1
ATOM 707 O O . ASP A 1 93 ? -17.299 -6.703 1.676 1.00 92.12 93 ASP A O 1
ATOM 711 N N . LYS A 1 94 ? -18.877 -7.642 2.970 1.00 92.56 94 LYS A N 1
ATOM 712 C CA . LYS A 1 94 ? -19.425 -6.367 3.456 1.00 92.56 94 LYS A CA 1
ATOM 713 C C . LYS A 1 94 ? -18.356 -5.453 4.058 1.00 92.56 94 LYS A C 1
ATOM 715 O O . LYS A 1 94 ? -18.477 -4.237 3.957 1.00 92.56 94 LYS A O 1
ATOM 720 N N . ASN A 1 95 ? -17.329 -6.012 4.702 1.00 91.56 95 ASN A N 1
ATOM 721 C CA . ASN A 1 95 ? -16.255 -5.220 5.296 1.00 91.56 95 ASN A CA 1
ATOM 722 C C . ASN A 1 95 ? -15.317 -4.665 4.224 1.00 91.56 95 ASN A C 1
ATOM 724 O O . ASN A 1 95 ? -14.843 -3.537 4.364 1.00 91.56 95 ASN A O 1
ATOM 728 N N . LEU A 1 96 ? -15.047 -5.452 3.179 1.00 94.75 96 LEU A N 1
ATOM 729 C CA . LEU A 1 96 ? -14.244 -5.014 2.043 1.00 94.75 96 LEU A CA 1
ATOM 730 C C . LEU A 1 96 ? -14.996 -3.968 1.208 1.00 94.75 96 LEU A C 1
ATOM 732 O O . LEU A 1 96 ? -14.429 -2.939 0.856 1.00 94.75 96 LEU A O 1
ATOM 736 N N . ASP A 1 97 ? -16.283 -4.181 0.955 1.00 95.31 97 ASP A N 1
ATOM 737 C CA . ASP A 1 97 ? -17.118 -3.262 0.181 1.00 95.31 97 ASP A CA 1
ATOM 738 C C . ASP A 1 97 ? -17.228 -1.897 0.878 1.00 95.31 97 ASP A C 1
ATOM 740 O O . ASP A 1 97 ? -17.052 -0.855 0.246 1.00 95.31 97 ASP A O 1
ATOM 744 N N . GLU A 1 98 ? -17.420 -1.889 2.202 1.00 96.06 98 GLU A N 1
ATOM 745 C CA . GLU A 1 98 ? -17.482 -0.665 3.006 1.00 96.06 98 GLU A CA 1
ATOM 746 C C . GLU A 1 98 ? -16.192 0.169 2.896 1.00 96.06 98 GLU A C 1
ATOM 748 O O . GLU A 1 98 ? -16.253 1.388 2.707 1.00 96.06 98 GLU A O 1
ATOM 753 N N . VAL A 1 99 ? -15.014 -0.463 2.988 1.00 97.25 99 VAL A N 1
ATOM 754 C CA . VAL A 1 99 ? -13.738 0.261 2.849 1.00 97.25 99 VAL A CA 1
ATOM 755 C C . VAL A 1 99 ? -13.499 0.708 1.407 1.00 97.25 99 VAL A C 1
ATOM 757 O O . VAL A 1 99 ? -13.013 1.817 1.193 1.00 97.25 99 VAL A O 1
ATOM 760 N N . MET A 1 100 ? -13.886 -0.096 0.413 1.00 97.50 100 MET A N 1
ATOM 761 C CA . MET A 1 100 ? -13.744 0.261 -0.999 1.00 97.50 100 MET A CA 1
ATOM 762 C C . MET A 1 100 ? -14.628 1.452 -1.377 1.00 97.50 100 MET A C 1
ATOM 764 O O . MET A 1 100 ? -14.167 2.328 -2.103 1.00 97.50 100 MET A O 1
ATOM 768 N N . MET A 1 101 ? -15.843 1.554 -0.827 1.00 97.44 101 MET A N 1
ATOM 769 C CA . MET A 1 101 ? -16.692 2.741 -0.992 1.00 97.44 101 MET A CA 1
ATOM 770 C C . MET A 1 101 ? -16.029 4.004 -0.431 1.00 97.44 101 MET A C 1
ATOM 772 O O . MET A 1 101 ? -16.055 5.053 -1.072 1.00 97.44 101 MET A O 1
ATOM 776 N N . LYS A 1 102 ? -15.407 3.911 0.751 1.00 97.94 102 LYS A N 1
ATOM 777 C CA . LYS A 1 102 ? -14.683 5.034 1.371 1.00 97.94 102 LYS A CA 1
ATOM 778 C C . LYS A 1 102 ? -13.458 5.443 0.556 1.00 97.94 102 LYS A C 1
ATOM 780 O O . LYS A 1 102 ? -13.208 6.634 0.394 1.00 97.94 102 LYS A O 1
ATOM 785 N N . ILE A 1 103 ? -12.720 4.467 0.021 1.00 98.38 103 ILE A N 1
ATOM 786 C CA . ILE A 1 103 ? -11.592 4.717 -0.882 1.00 98.38 103 ILE A CA 1
ATOM 787 C C . ILE A 1 103 ? -12.084 5.412 -2.148 1.00 98.38 103 ILE A C 1
ATOM 789 O O . ILE A 1 103 ? -11.543 6.457 -2.486 1.00 98.38 103 ILE A O 1
ATOM 793 N N . GLN A 1 104 ? -13.123 4.890 -2.807 1.00 98.25 104 GLN A N 1
ATOM 794 C CA . GLN A 1 104 ? -13.657 5.478 -4.037 1.00 98.25 104 GLN A CA 1
ATOM 795 C C . GLN A 1 104 ? -14.102 6.922 -3.813 1.00 98.25 104 GLN A C 1
ATOM 797 O O . GLN A 1 104 ? -13.666 7.806 -4.540 1.00 98.25 104 GLN A O 1
ATOM 802 N N . LYS A 1 105 ? -14.856 7.179 -2.739 1.00 98.44 105 LYS A N 1
ATOM 803 C CA . LYS A 1 105 ? -15.248 8.538 -2.357 1.00 98.44 105 LYS A CA 1
ATOM 804 C C . LYS A 1 105 ? -14.032 9.456 -2.171 1.00 98.44 105 LYS A C 1
ATOM 806 O O . LYS A 1 105 ? -14.020 10.569 -2.681 1.00 98.44 105 LYS A O 1
ATOM 811 N N . GLY A 1 106 ? -13.001 8.990 -1.462 1.00 98.38 106 GLY A N 1
ATOM 812 C CA . GLY A 1 106 ? -11.776 9.767 -1.263 1.00 98.38 106 GLY A CA 1
ATOM 813 C C . GLY A 1 106 ? -10.978 10.001 -2.552 1.00 98.38 106 GLY A C 1
ATOM 814 O O . GLY A 1 106 ? -10.311 11.026 -2.668 1.00 98.38 106 GLY A O 1
ATOM 815 N N . LEU A 1 107 ? -11.049 9.086 -3.525 1.00 98.25 107 LEU A N 1
ATOM 816 C CA . LEU A 1 107 ? -10.460 9.275 -4.853 1.00 98.25 107 LEU A CA 1
ATOM 817 C C . LEU A 1 107 ? -11.251 10.274 -5.696 1.00 98.25 107 LEU A C 1
ATOM 819 O O . LEU A 1 107 ? -10.639 11.064 -6.406 1.00 98.25 107 LEU A O 1
ATOM 823 N N . ASP A 1 108 ? -12.580 10.259 -5.613 1.00 98.19 108 ASP A N 1
ATOM 824 C CA . ASP A 1 108 ? -13.432 11.218 -6.316 1.00 98.19 108 ASP A CA 1
ATOM 825 C C . ASP A 1 108 ? -13.135 12.644 -5.816 1.00 98.19 108 ASP A C 1
ATOM 827 O O . ASP A 1 108 ? -12.796 13.521 -6.611 1.00 98.19 108 ASP A O 1
ATOM 831 N N . GLU A 1 109 ? -13.099 12.842 -4.492 1.00 98.25 109 GLU A N 1
ATOM 832 C CA . GLU A 1 109 ? -12.690 14.109 -3.859 1.00 98.25 109 GLU A CA 1
ATOM 833 C C . GLU A 1 109 ? -11.254 14.524 -4.247 1.00 98.25 109 GLU A C 1
ATOM 835 O O . GLU A 1 109 ? -10.948 15.709 -4.419 1.00 98.25 109 GLU A O 1
ATOM 840 N N . LEU A 1 110 ? -10.342 13.555 -4.392 1.00 97.88 110 LEU A N 1
ATOM 841 C CA . LEU A 1 110 ? -8.969 13.812 -4.821 1.00 97.88 110 LEU A CA 1
ATOM 842 C C . LEU A 1 110 ? -8.903 14.270 -6.283 1.00 97.88 110 LEU A C 1
ATOM 844 O O . LEU A 1 110 ? -8.163 15.207 -6.575 1.00 97.88 110 LEU A O 1
ATOM 848 N N . HIS A 1 111 ? -9.656 13.642 -7.188 1.00 97.44 111 HIS A N 1
ATOM 849 C CA . HIS A 1 111 ? -9.696 14.026 -8.600 1.00 97.44 111 HIS A CA 1
ATOM 850 C C . HIS A 1 111 ? -10.357 15.393 -8.807 1.00 97.44 111 HIS A C 1
ATOM 852 O O . HIS A 1 111 ? -9.931 16.138 -9.689 1.00 97.44 111 HIS A O 1
ATOM 858 N N . GLU A 1 112 ? -11.331 15.764 -7.971 1.00 98.12 112 GLU A N 1
ATOM 859 C CA . GLU A 1 112 ? -11.875 17.127 -7.945 1.00 98.12 112 GLU A CA 1
ATOM 860 C C . GLU A 1 112 ? -10.809 18.154 -7.533 1.00 98.12 112 GLU A C 1
ATOM 862 O O . GLU A 1 112 ? -10.698 19.220 -8.142 1.00 98.12 112 GLU A O 1
ATOM 867 N N . ARG A 1 113 ? -9.986 17.832 -6.523 1.00 98.06 113 ARG A N 1
ATOM 868 C CA . ARG A 1 113 ? -8.919 18.721 -6.035 1.00 98.06 113 ARG A CA 1
ATOM 869 C C . ARG A 1 113 ? -7.720 18.796 -6.981 1.00 98.06 113 ARG A C 1
ATOM 871 O O . ARG A 1 113 ? -7.117 19.860 -7.115 1.00 98.06 113 ARG A O 1
ATOM 878 N N . VAL A 1 114 ? -7.333 17.674 -7.588 1.00 97.00 114 VAL A N 1
ATOM 879 C CA . VAL A 1 114 ? -6.137 17.546 -8.432 1.00 97.00 114 VAL A CA 1
ATOM 880 C C . VAL A 1 114 ? -6.477 16.767 -9.714 1.00 97.00 114 VAL A C 1
ATOM 882 O O . VAL A 1 114 ? -6.185 15.572 -9.814 1.00 97.00 114 VAL A O 1
ATOM 885 N N . PRO A 1 115 ? -7.035 17.439 -10.740 1.00 96.12 115 PRO A N 1
ATOM 886 C CA . PRO A 1 115 ? -7.473 16.785 -11.979 1.00 96.12 115 PRO A CA 1
ATOM 887 C C . PRO A 1 115 ? -6.344 16.162 -12.816 1.00 96.12 115 PRO A C 1
ATOM 889 O O . PRO A 1 115 ? -6.608 15.403 -13.743 1.00 96.12 115 PRO A O 1
ATOM 892 N N . SER A 1 116 ? -5.081 16.498 -12.530 1.00 95.62 116 SER A N 1
ATOM 893 C CA . SER A 1 116 ? -3.907 15.988 -13.250 1.00 95.62 116 SER A CA 1
ATOM 894 C C . SER A 1 116 ? -3.431 14.612 -12.775 1.00 95.62 116 SER A C 1
ATOM 896 O O . SER A 1 116 ? -2.531 14.039 -13.394 1.00 95.62 116 SER A O 1
ATOM 898 N N . ILE A 1 117 ? -3.991 14.084 -11.680 1.00 96.25 117 ILE A N 1
ATOM 899 C CA . ILE A 1 117 ? -3.618 12.764 -11.168 1.00 96.25 117 ILE A CA 1
ATOM 900 C C . ILE A 1 117 ? -4.197 11.683 -12.094 1.00 96.25 117 ILE A C 1
ATOM 902 O O . ILE A 1 117 ? -5.398 11.693 -12.367 1.00 96.25 117 ILE A O 1
ATOM 906 N N . PRO A 1 118 ? -3.375 10.734 -12.582 1.00 95.81 118 PRO A N 1
ATOM 907 C CA . PRO A 1 118 ? -3.867 9.649 -13.418 1.00 95.81 118 PRO A CA 1
ATOM 908 C C . PRO A 1 118 ? -4.824 8.740 -12.638 1.00 95.81 118 PRO A C 1
ATOM 910 O O . PRO A 1 118 ? -4.582 8.409 -11.476 1.00 95.81 118 PRO A O 1
ATOM 913 N N . SER A 1 119 ? -5.889 8.289 -13.304 1.00 96.19 119 SER A N 1
ATOM 914 C CA . SER A 1 119 ? -6.800 7.281 -12.758 1.00 96.19 119 SER A CA 1
ATOM 915 C C . SER A 1 119 ? -6.196 5.887 -12.929 1.00 96.19 119 SER A C 1
ATOM 917 O O . SER A 1 119 ? -5.964 5.421 -14.046 1.00 96.19 119 SER A O 1
ATOM 919 N N . VAL A 1 120 ? -5.918 5.222 -11.812 1.00 96.56 120 VAL A N 1
ATOM 920 C CA . VAL A 1 120 ? -5.318 3.894 -11.748 1.00 96.56 120 VAL A CA 1
ATOM 921 C C . VAL A 1 120 ? -6.321 2.929 -11.134 1.00 96.56 120 VAL A C 1
ATOM 923 O O . VAL A 1 120 ? -6.943 3.201 -10.108 1.00 96.56 120 VAL A O 1
ATOM 926 N N . LYS A 1 121 ? -6.458 1.755 -11.756 1.00 97.25 121 LYS A N 1
ATOM 927 C CA . LYS A 1 121 ? -7.352 0.702 -11.278 1.00 97.25 121 LYS A CA 1
ATOM 928 C C . LYS A 1 121 ? -6.874 0.155 -9.931 1.00 97.25 121 LYS A C 1
ATOM 930 O O . LYS A 1 121 ? -5.832 -0.498 -9.860 1.00 97.25 121 LYS A O 1
ATOM 935 N N . ILE A 1 122 ? -7.682 0.353 -8.892 1.00 97.81 122 ILE A N 1
ATOM 936 C CA . ILE A 1 122 ? -7.520 -0.334 -7.609 1.00 97.81 122 ILE A CA 1
ATOM 937 C C . ILE A 1 122 ? -8.154 -1.720 -7.706 1.00 97.81 122 ILE A C 1
ATOM 939 O O . ILE A 1 122 ? -9.256 -1.889 -8.229 1.00 97.81 122 ILE A O 1
ATOM 943 N N . THR A 1 123 ? -7.440 -2.723 -7.212 1.00 97.25 123 THR A N 1
ATOM 944 C CA . THR A 1 123 ? -7.920 -4.103 -7.119 1.00 97.25 123 THR A CA 1
ATOM 945 C C . THR A 1 123 ? -7.966 -4.533 -5.664 1.00 97.25 123 THR A C 1
ATOM 947 O O . THR A 1 123 ? -7.127 -4.128 -4.861 1.00 97.25 123 THR A O 1
ATOM 950 N N . SER A 1 124 ? -8.951 -5.347 -5.319 1.00 97.06 124 SER A N 1
ATOM 951 C CA . SER A 1 124 ? -9.124 -5.867 -3.970 1.00 97.06 124 SER A CA 1
ATOM 952 C C . SER A 1 124 ? -9.666 -7.291 -4.006 1.00 97.06 124 SER A C 1
ATOM 954 O O . SER A 1 124 ? -10.167 -7.753 -5.035 1.00 97.06 124 SER A O 1
ATOM 956 N N . GLY A 1 125 ? -9.524 -8.011 -2.896 1.00 95.94 125 GLY A N 1
ATOM 957 C CA . GLY A 1 125 ? -10.044 -9.369 -2.762 1.00 95.94 125 GLY A CA 1
ATOM 958 C C . GLY A 1 125 ? -9.489 -10.096 -1.544 1.00 95.94 125 GLY A C 1
ATOM 959 O O . GLY A 1 125 ? -8.986 -9.475 -0.607 1.00 95.94 125 GLY A O 1
ATOM 960 N N . LEU A 1 126 ? -9.560 -11.428 -1.579 1.00 95.19 126 LEU A N 1
ATOM 961 C CA . LEU A 1 126 ? -8.953 -12.315 -0.588 1.00 95.19 126 LEU A CA 1
ATOM 962 C C . LEU A 1 126 ? -7.728 -13.032 -1.161 1.00 95.19 126 LEU A C 1
ATOM 964 O O . LEU A 1 126 ? -7.762 -13.577 -2.263 1.00 95.19 126 LEU A O 1
ATOM 968 N N . ARG A 1 127 ? -6.652 -13.080 -0.374 1.00 93.94 127 ARG A N 1
ATOM 969 C CA . ARG A 1 127 ? -5.457 -13.898 -0.595 1.00 93.94 127 ARG A CA 1
ATOM 970 C C . ARG A 1 127 ? -5.302 -14.831 0.607 1.00 93.94 127 ARG A C 1
ATOM 972 O O . ARG A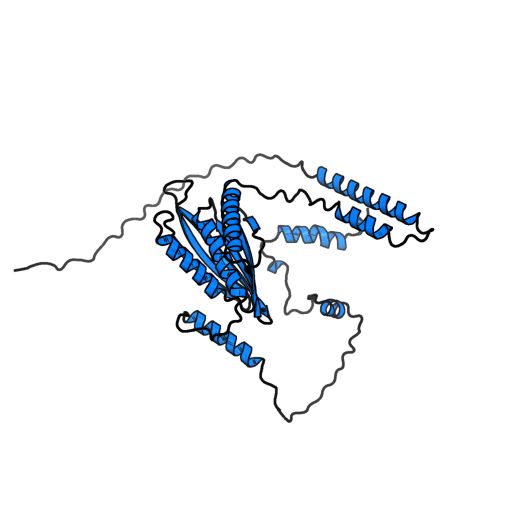 1 127 ? -4.813 -14.436 1.665 1.00 93.94 127 ARG A O 1
ATOM 979 N N . GLY A 1 128 ? -5.773 -16.069 0.461 1.00 94.06 128 GLY A N 1
ATOM 980 C CA . GLY A 1 128 ? -5.911 -16.991 1.591 1.00 94.06 128 GLY A CA 1
ATOM 981 C C . GLY A 1 128 ? -6.925 -16.457 2.606 1.00 94.06 128 GLY A C 1
ATOM 982 O O . GLY A 1 128 ? -8.063 -16.178 2.251 1.00 94.06 128 GLY A O 1
ATOM 983 N N . VAL A 1 129 ? -6.499 -16.280 3.859 1.00 93.75 129 VAL A N 1
ATOM 984 C CA . VAL A 1 129 ? -7.335 -15.745 4.957 1.00 93.75 129 VAL A CA 1
ATOM 985 C C . VAL A 1 129 ? -7.194 -14.232 5.155 1.00 93.75 129 VAL A C 1
ATOM 987 O O . VAL A 1 129 ? -7.598 -13.707 6.188 1.00 93.75 129 VAL A O 1
ATOM 990 N N . ARG A 1 130 ? -6.543 -13.528 4.222 1.00 96.12 130 ARG A N 1
ATOM 991 C CA . ARG A 1 130 ? -6.276 -12.090 4.330 1.00 96.12 130 ARG A CA 1
ATOM 992 C C . ARG A 1 130 ? -6.951 -11.330 3.205 1.00 96.12 130 ARG A C 1
ATOM 994 O O . ARG A 1 130 ? -6.860 -11.725 2.046 1.00 96.12 130 ARG A O 1
ATOM 1001 N N . TYR A 1 131 ? -7.563 -10.208 3.540 1.00 97.25 131 TYR A N 1
ATOM 1002 C CA . TYR A 1 131 ? -7.987 -9.213 2.570 1.00 97.25 131 TYR A CA 1
ATOM 1003 C C . TYR A 1 131 ? -6.775 -8.472 2.018 1.00 97.25 131 TYR A C 1
ATOM 1005 O O . TYR A 1 131 ? -5.818 -8.216 2.755 1.00 97.25 131 TYR A O 1
ATOM 1013 N N . PHE A 1 132 ? -6.839 -8.082 0.749 1.00 97.88 132 PHE A N 1
ATOM 1014 C CA . PHE A 1 132 ? -5.856 -7.193 0.145 1.00 97.88 132 PHE A CA 1
ATOM 1015 C C . PHE A 1 132 ? -6.525 -6.063 -0.641 1.00 97.88 132 PHE A C 1
ATOM 1017 O O . PHE A 1 132 ? -7.609 -6.234 -1.200 1.00 97.88 132 PHE A O 1
ATOM 1024 N N . ILE A 1 133 ? -5.846 -4.919 -0.692 1.0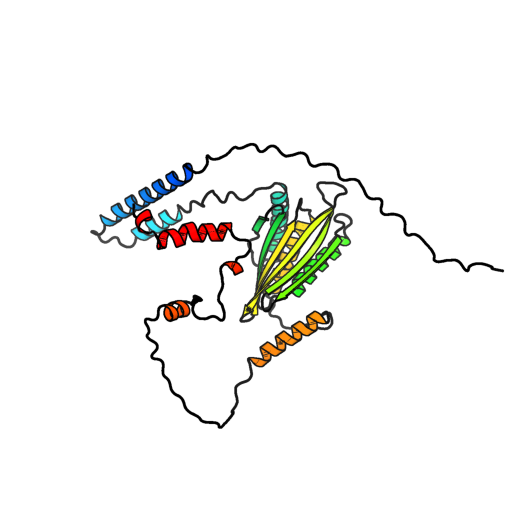0 98.31 133 ILE A N 1
ATOM 1025 C CA . ILE A 1 133 ? -6.143 -3.778 -1.561 1.00 98.31 133 ILE A CA 1
ATOM 1026 C C . ILE A 1 133 ? -4.824 -3.378 -2.213 1.00 98.31 133 ILE A C 1
ATOM 1028 O O . ILE A 1 133 ? -3.849 -3.108 -1.514 1.00 98.31 133 ILE A O 1
ATOM 1032 N N . GLU A 1 134 ? -4.762 -3.357 -3.539 1.00 98.19 134 GLU A N 1
ATOM 1033 C CA . GLU A 1 134 ? -3.535 -3.044 -4.266 1.00 98.19 134 GLU A CA 1
ATOM 1034 C C . GLU A 1 134 ? -3.779 -2.190 -5.509 1.00 98.19 134 GLU A C 1
ATOM 1036 O O . GLU A 1 134 ? -4.817 -2.290 -6.167 1.00 98.19 134 GLU A O 1
ATOM 1041 N N . PHE A 1 135 ? -2.785 -1.371 -5.847 1.00 98.50 135 PHE A N 1
ATOM 1042 C CA . PHE A 1 135 ? -2.750 -0.610 -7.092 1.00 98.50 135 PHE A CA 1
ATOM 1043 C C . PHE A 1 135 ? -1.314 -0.514 -7.634 1.00 98.50 135 PHE A C 1
ATOM 1045 O O . PHE A 1 135 ? -0.350 -0.489 -6.854 1.00 98.50 135 PHE A O 1
ATOM 1052 N N . PRO A 1 136 ? -1.139 -0.515 -8.968 1.00 98.19 136 PRO A N 1
ATOM 1053 C CA . PRO A 1 136 ? 0.170 -0.365 -9.589 1.00 98.19 136 PRO A CA 1
ATOM 1054 C C . PRO A 1 136 ? 0.673 1.082 -9.499 1.00 98.19 136 PRO A C 1
ATOM 1056 O O . PRO A 1 136 ? -0.099 2.035 -9.546 1.00 98.19 136 PRO A O 1
ATOM 1059 N N . ILE A 1 137 ? 1.989 1.234 -9.404 1.00 97.69 137 ILE A N 1
ATOM 1060 C CA . ILE A 1 137 ? 2.712 2.505 -9.437 1.00 97.69 137 ILE A CA 1
ATOM 1061 C C . ILE A 1 137 ? 3.781 2.354 -10.516 1.00 97.69 137 ILE A C 1
ATOM 1063 O O . ILE A 1 137 ? 4.820 1.738 -10.282 1.00 97.69 137 ILE A O 1
ATOM 1067 N N . VAL A 1 138 ? 3.510 2.885 -11.705 1.00 96.25 138 VAL A N 1
ATOM 1068 C CA . VAL A 1 138 ? 4.414 2.794 -12.857 1.00 96.25 138 VAL A CA 1
ATOM 1069 C C . VAL A 1 138 ? 4.869 4.195 -13.228 1.00 96.25 138 VAL A C 1
ATOM 1071 O O . VAL A 1 138 ? 4.042 5.095 -13.368 1.00 96.25 138 VAL A O 1
ATOM 1074 N N . GLY A 1 139 ? 6.178 4.389 -13.364 1.00 95.69 139 GLY A N 1
ATOM 1075 C CA . GLY A 1 139 ? 6.748 5.715 -13.564 1.00 95.69 139 GLY A CA 1
ATOM 1076 C C . GLY A 1 139 ? 8.218 5.710 -13.919 1.00 95.69 139 GLY A C 1
ATOM 1077 O O . GLY A 1 139 ? 8.889 4.689 -13.816 1.00 95.69 139 GLY A O 1
ATOM 1078 N N . ARG A 1 140 ? 8.742 6.879 -14.287 1.00 95.00 140 ARG A N 1
ATOM 1079 C CA . ARG A 1 140 ? 10.185 7.054 -14.463 1.00 95.00 140 ARG A CA 1
ATOM 1080 C C . ARG A 1 140 ? 10.856 7.380 -13.132 1.00 95.00 140 ARG A C 1
ATOM 1082 O O . ARG A 1 140 ? 10.459 8.335 -12.471 1.00 95.00 140 ARG A O 1
ATOM 1089 N N . ASN A 1 141 ? 11.909 6.642 -12.787 1.00 93.88 141 ASN A N 1
ATOM 1090 C CA . ASN A 1 141 ? 12.751 6.839 -11.607 1.00 93.88 141 ASN A CA 1
ATOM 1091 C C . ASN A 1 141 ? 11.944 6.899 -10.296 1.00 93.88 141 ASN A C 1
ATOM 1093 O O . ASN A 1 141 ? 12.162 7.771 -9.448 1.00 93.88 141 ASN A O 1
ATOM 1097 N N . VAL A 1 142 ? 10.989 5.982 -10.131 1.00 95.25 142 VAL A N 1
ATOM 1098 C CA . VAL A 1 142 ? 10.147 5.904 -8.937 1.00 95.25 142 VAL A CA 1
ATOM 1099 C C . VAL A 1 142 ? 11.007 5.503 -7.742 1.00 95.25 142 VAL A C 1
ATOM 1101 O O . VAL A 1 142 ? 11.528 4.391 -7.630 1.00 95.25 142 VAL A O 1
ATOM 1104 N N . ASN A 1 143 ? 11.125 6.409 -6.776 1.00 95.00 143 ASN A N 1
ATOM 1105 C CA . ASN A 1 143 ? 11.886 6.142 -5.567 1.00 95.00 143 ASN A CA 1
ATOM 1106 C C . ASN A 1 143 ? 11.037 5.386 -4.530 1.00 95.00 143 ASN A C 1
ATOM 1108 O O . ASN A 1 143 ? 10.374 5.988 -3.685 1.00 95.00 143 ASN A O 1
ATOM 1112 N N . ALA A 1 144 ? 11.112 4.054 -4.547 1.00 95.94 144 ALA A N 1
ATOM 1113 C CA . ALA A 1 144 ? 10.391 3.204 -3.598 1.00 95.94 144 ALA A CA 1
ATOM 1114 C C . ALA A 1 144 ? 10.743 3.451 -2.117 1.00 95.94 144 ALA A C 1
ATOM 1116 O O . ALA A 1 144 ? 9.904 3.219 -1.247 1.00 95.94 144 ALA A O 1
ATOM 1117 N N . TYR A 1 145 ? 11.940 3.965 -1.810 1.00 96.12 145 TYR A N 1
ATOM 1118 C CA . TYR A 1 145 ? 12.286 4.347 -0.438 1.00 96.12 145 TYR A CA 1
ATOM 1119 C C . TYR A 1 145 ? 11.502 5.580 0.027 1.00 96.12 145 TYR A C 1
ATOM 1121 O O . TYR A 1 145 ? 11.054 5.628 1.172 1.00 96.12 145 TYR A O 1
ATOM 1129 N N . ASN A 1 146 ? 11.276 6.552 -0.861 1.00 96.31 146 ASN A N 1
ATOM 1130 C CA . ASN A 1 146 ? 10.438 7.709 -0.542 1.00 96.31 146 ASN A CA 1
ATOM 1131 C C . ASN A 1 146 ? 8.994 7.273 -0.286 1.00 96.31 146 ASN A C 1
ATOM 1133 O O . ASN A 1 146 ? 8.436 7.653 0.738 1.00 96.31 146 ASN A O 1
ATOM 1137 N N . LEU A 1 147 ? 8.455 6.372 -1.116 1.00 97.19 147 LEU A N 1
ATOM 1138 C CA . LEU A 1 147 ? 7.133 5.781 -0.884 1.00 97.19 147 LEU A CA 1
ATOM 1139 C C . LEU A 1 147 ? 7.051 5.087 0.486 1.00 97.19 147 LEU A C 1
ATOM 1141 O O . LEU A 1 147 ? 6.055 5.217 1.194 1.00 97.19 147 LEU A O 1
ATOM 1145 N N . GLN A 1 148 ? 8.104 4.373 0.902 1.00 97.38 148 GLN A N 1
ATOM 1146 C CA . GLN A 1 148 ? 8.158 3.761 2.232 1.00 97.38 148 GLN A CA 1
ATOM 1147 C C . GLN A 1 148 ? 8.109 4.818 3.348 1.00 97.38 148 GLN A C 1
ATOM 1149 O O . GLN A 1 148 ? 7.428 4.625 4.359 1.00 97.38 148 GLN A O 1
ATOM 1154 N N . ASN A 1 149 ? 8.837 5.923 3.189 1.00 97.62 149 ASN A N 1
ATOM 1155 C CA . ASN A 1 149 ? 8.848 7.010 4.165 1.00 97.62 149 ASN A CA 1
ATOM 1156 C C . ASN A 1 149 ? 7.508 7.742 4.220 1.00 97.62 149 ASN A C 1
ATOM 1158 O O . ASN A 1 149 ? 7.060 8.076 5.313 1.00 97.62 149 ASN A O 1
ATOM 1162 N N . ASP A 1 150 ? 6.840 7.907 3.083 1.00 98.06 150 ASP A N 1
ATOM 1163 C CA . ASP A 1 150 ? 5.498 8.474 3.000 1.00 98.06 150 ASP A CA 1
ATOM 1164 C C . ASP A 1 150 ? 4.483 7.638 3.788 1.00 98.06 150 ASP A C 1
ATOM 1166 O O . ASP A 1 150 ? 3.708 8.183 4.577 1.00 98.06 150 ASP A O 1
ATOM 1170 N N . VAL A 1 151 ? 4.537 6.305 3.667 1.00 98.38 151 VAL A N 1
ATOM 1171 C CA . VAL A 1 151 ? 3.701 5.412 4.487 1.00 98.38 151 VAL A CA 1
ATOM 1172 C C . VAL A 1 151 ? 3.992 5.616 5.974 1.00 98.38 151 VAL A C 1
ATOM 1174 O O . VAL A 1 151 ? 3.062 5.751 6.773 1.00 98.38 151 VAL A O 1
ATOM 1177 N N . LYS A 1 152 ? 5.273 5.661 6.363 1.00 98.19 152 LYS A N 1
ATOM 1178 C CA . LYS A 1 152 ? 5.669 5.882 7.763 1.00 98.19 152 LYS A CA 1
ATOM 1179 C C . LYS A 1 152 ? 5.160 7.223 8.280 1.00 98.19 152 LYS A C 1
ATOM 1181 O O . LYS A 1 152 ? 4.608 7.269 9.372 1.00 98.19 152 LYS A O 1
ATOM 1186 N N . GLU A 1 153 ? 5.283 8.289 7.497 1.00 98.06 153 GLU A N 1
ATOM 1187 C CA . GLU A 1 153 ? 4.783 9.619 7.845 1.00 98.06 153 GLU A CA 1
ATOM 1188 C C . GLU A 1 153 ? 3.263 9.604 8.080 1.00 98.06 153 GLU A C 1
ATOM 1190 O O . GLU A 1 153 ? 2.780 10.110 9.097 1.00 98.06 153 GLU A O 1
ATOM 1195 N N . ILE A 1 154 ? 2.498 8.965 7.187 1.00 98.25 154 ILE A N 1
ATOM 1196 C CA . ILE A 1 154 ? 1.044 8.818 7.345 1.00 98.25 154 ILE A CA 1
ATOM 1197 C C . ILE A 1 154 ? 0.714 8.038 8.629 1.00 98.25 154 ILE A C 1
ATOM 1199 O O . ILE A 1 154 ? -0.196 8.431 9.365 1.00 98.25 154 ILE A O 1
ATOM 1203 N N . MET A 1 155 ? 1.470 6.983 8.947 1.00 97.88 155 MET A N 1
ATOM 1204 C CA . MET A 1 155 ? 1.313 6.216 10.189 1.00 97.88 155 MET A CA 1
ATOM 1205 C C . MET A 1 155 ? 1.679 7.020 11.446 1.00 97.88 155 MET A C 1
ATOM 1207 O O . MET A 1 155 ? 0.967 6.929 12.448 1.00 97.88 155 MET A O 1
ATOM 1211 N N . GLU A 1 156 ? 2.732 7.842 11.409 1.00 97.25 156 GLU A N 1
ATOM 1212 C CA . GLU A 1 156 ? 3.085 8.753 12.510 1.00 97.25 156 GLU A CA 1
ATOM 1213 C C . GLU A 1 156 ? 2.010 9.817 12.748 1.00 97.25 156 GLU A C 1
ATOM 1215 O O . GLU A 1 156 ? 1.716 10.174 13.890 1.00 97.25 156 GLU A O 1
ATOM 1220 N N . ASN A 1 157 ? 1.353 10.288 11.692 1.00 97.19 157 ASN A N 1
ATOM 1221 C CA . ASN A 1 157 ? 0.203 11.174 11.834 1.00 97.19 157 ASN A CA 1
ATOM 1222 C C . ASN A 1 157 ? -1.024 10.429 12.387 1.00 97.19 157 ASN A C 1
ATOM 1224 O O . ASN A 1 157 ? -1.744 10.970 13.227 1.00 97.19 157 ASN A O 1
ATOM 1228 N N . GLY A 1 158 ? -1.216 9.163 12.005 1.00 96.75 158 GLY A N 1
ATOM 1229 C CA . GLY A 1 158 ? -2.241 8.281 12.569 1.00 96.75 158 GLY A CA 1
ATOM 1230 C C . GLY A 1 158 ? -2.068 8.013 14.069 1.00 96.75 158 GLY A C 1
ATOM 1231 O O . GLY A 1 158 ? -3.061 7.965 14.792 1.00 96.75 158 GLY A O 1
ATOM 1232 N N . LYS A 1 159 ? -0.823 7.915 14.558 1.00 96.50 159 LYS A N 1
ATOM 1233 C CA . LYS A 1 159 ? -0.491 7.766 15.991 1.00 96.50 159 LYS A CA 1
ATOM 1234 C C . LYS A 1 159 ? -0.999 8.920 16.853 1.00 96.50 159 LYS A C 1
ATOM 1236 O O . LYS A 1 159 ? -1.400 8.699 17.991 1.00 96.50 159 LYS A O 1
ATOM 1241 N N . LYS A 1 160 ? -0.965 10.147 16.321 1.00 96.38 160 LYS A N 1
ATOM 1242 C CA . LYS A 1 160 ? -1.409 11.359 17.032 1.00 96.38 160 LYS A CA 1
ATOM 1243 C C . LYS A 1 160 ? -2.931 11.416 17.185 1.00 96.38 160 LYS A C 1
ATOM 1245 O O . LYS A 1 160 ? -3.430 12.110 18.066 1.00 96.38 160 LYS A O 1
ATOM 1250 N N . SER A 1 161 ? -3.669 10.695 16.339 1.00 95.44 161 SER A N 1
ATOM 1251 C CA . SER A 1 161 ? -5.123 10.607 16.420 1.00 95.44 161 SER A CA 1
ATOM 1252 C C . SER A 1 161 ? -5.540 9.616 17.505 1.00 95.44 161 SER A C 1
ATOM 1254 O O . SER A 1 161 ? -5.324 8.407 17.380 1.00 95.44 161 SER A O 1
ATOM 1256 N N . SER A 1 162 ? -6.214 10.117 18.541 1.00 93.62 162 SER A N 1
ATOM 1257 C CA . SER A 1 162 ? -6.807 9.290 19.602 1.00 93.62 162 SER A CA 1
ATOM 1258 C C . SER A 1 162 ? -7.853 8.301 19.077 1.00 93.62 162 SER A C 1
ATOM 1260 O O . SER A 1 162 ? -8.112 7.290 19.725 1.00 93.62 162 SER A O 1
ATOM 1262 N N . LYS A 1 163 ? -8.428 8.561 17.893 1.00 94.50 163 LYS A N 1
ATOM 1263 C CA . LYS A 1 163 ? -9.407 7.679 17.249 1.00 94.50 163 LYS A CA 1
ATOM 1264 C C . LYS A 1 163 ? -8.781 6.354 16.802 1.00 94.50 163 LYS A C 1
ATOM 1266 O O . LYS A 1 163 ? -9.391 5.305 16.974 1.00 94.50 163 LYS A O 1
ATOM 1271 N N . TYR A 1 164 ? -7.588 6.400 16.210 1.00 95.00 164 TYR A N 1
ATOM 1272 C CA . TYR A 1 164 ? -7.009 5.246 15.513 1.00 95.00 164 TYR A CA 1
ATOM 1273 C C . TYR A 1 164 ? -5.984 4.487 16.349 1.00 95.00 164 TYR A C 1
ATOM 1275 O O . TYR A 1 164 ? -5.888 3.266 16.227 1.00 95.00 164 TYR A O 1
ATOM 1283 N N . GLU A 1 165 ? -5.225 5.201 17.189 1.00 95.38 165 GLU A N 1
ATOM 1284 C CA . GLU A 1 165 ? -4.175 4.625 18.039 1.00 95.38 165 GLU A CA 1
ATOM 1285 C C . GLU A 1 165 ? -3.225 3.693 17.256 1.00 95.38 165 GLU A C 1
ATOM 1287 O O . GLU A 1 165 ? -2.891 2.578 17.683 1.00 95.38 165 GLU A O 1
ATOM 1292 N N . VAL A 1 166 ? -2.824 4.148 16.063 1.00 97.81 166 VAL A N 1
ATOM 1293 C CA . VAL A 1 166 ? -1.970 3.385 15.147 1.00 97.81 166 VAL A CA 1
ATOM 1294 C C . VAL A 1 166 ? -0.649 3.064 15.840 1.00 97.81 166 VAL A C 1
ATOM 1296 O O . VAL A 1 166 ? -0.055 3.912 16.494 1.00 97.81 166 VAL A O 1
ATOM 1299 N N . LYS A 1 167 ? -0.147 1.840 15.697 1.00 97.81 167 LYS A N 1
ATOM 1300 C CA . LYS A 1 167 ? 1.151 1.422 16.227 1.00 97.81 167 LYS A CA 1
ATOM 1301 C C . LYS A 1 167 ? 1.932 0.694 15.150 1.00 97.81 167 LYS A C 1
ATOM 1303 O O . LYS A 1 167 ? 1.498 -0.346 14.671 1.00 97.81 167 LYS A O 1
ATOM 1308 N N . LEU A 1 168 ? 3.111 1.211 14.827 1.00 98.00 168 LEU A N 1
ATOM 1309 C CA . LEU A 1 168 ? 4.060 0.528 13.958 1.00 98.00 168 LEU A CA 1
ATOM 1310 C C . LEU A 1 168 ? 4.688 -0.639 14.737 1.00 98.00 168 LEU A C 1
ATOM 1312 O O . LEU A 1 168 ? 5.158 -0.453 15.862 1.00 98.00 168 LEU A O 1
ATOM 1316 N N . VAL A 1 169 ? 4.603 -1.842 14.175 1.00 97.94 169 VAL A N 1
ATOM 1317 C CA . VAL A 1 169 ? 5.062 -3.096 14.792 1.00 97.94 169 VAL A CA 1
ATOM 1318 C C . VAL A 1 169 ? 6.450 -3.459 14.287 1.00 97.94 169 VAL A C 1
ATOM 1320 O O . VAL A 1 169 ? 7.315 -3.793 15.091 1.00 97.94 169 VAL A O 1
ATOM 1323 N N . GLY A 1 170 ? 6.661 -3.372 12.975 1.00 97.56 170 GLY A N 1
ATOM 1324 C CA . GLY A 1 170 ? 7.899 -3.793 12.338 1.00 97.56 170 GLY A CA 1
ATOM 1325 C C . GLY A 1 170 ? 8.058 -3.181 10.956 1.00 97.56 170 GLY A C 1
ATOM 1326 O O . GLY A 1 170 ? 7.092 -2.747 10.330 1.00 97.56 170 GLY A O 1
ATOM 1327 N N . THR A 1 171 ? 9.299 -3.123 10.495 1.00 97.94 171 THR A N 1
ATOM 1328 C CA . THR A 1 171 ? 9.638 -2.748 9.123 1.00 97.94 171 THR A CA 1
ATOM 1329 C C . THR A 1 171 ? 10.677 -3.720 8.612 1.00 97.94 171 THR A C 1
ATOM 1331 O O . THR A 1 171 ? 11.641 -3.987 9.330 1.00 97.94 171 THR A O 1
ATOM 1334 N N . ASP A 1 172 ? 10.520 -4.168 7.376 1.00 97.88 172 ASP A N 1
ATOM 1335 C CA . ASP A 1 172 ? 11.489 -5.019 6.697 1.00 97.88 172 ASP A CA 1
ATOM 1336 C C . ASP A 1 172 ? 11.765 -4.490 5.282 1.00 97.88 172 ASP A C 1
ATOM 1338 O O . ASP A 1 172 ? 10.995 -3.697 4.721 1.00 97.88 172 ASP A O 1
ATOM 1342 N N . SER A 1 173 ? 12.904 -4.877 4.721 1.00 97.00 173 SER A N 1
ATOM 1343 C CA . SER A 1 173 ? 13.324 -4.491 3.380 1.00 97.00 173 SER A CA 1
ATOM 1344 C C . SER A 1 173 ? 14.087 -5.618 2.704 1.00 97.00 173 SER A C 1
ATOM 1346 O O . SER A 1 173 ? 15.045 -6.147 3.260 1.00 97.00 173 SER A O 1
ATOM 1348 N N . TYR A 1 174 ? 13.723 -5.893 1.459 1.00 96.94 174 TYR A N 1
ATOM 1349 C CA . TYR A 1 174 ? 14.386 -6.842 0.585 1.00 96.94 174 TYR A CA 1
ATOM 1350 C C . TYR A 1 174 ? 14.861 -6.120 -0.678 1.00 96.94 174 TYR A C 1
ATOM 1352 O O . TYR A 1 174 ? 14.089 -5.433 -1.347 1.00 96.94 174 TYR A O 1
ATOM 1360 N N . LEU A 1 175 ? 16.150 -6.252 -0.985 1.00 96.31 175 LEU A N 1
ATOM 1361 C CA . LEU A 1 175 ? 16.801 -5.631 -2.137 1.00 96.31 175 LEU A CA 1
ATOM 1362 C C . LEU A 1 175 ? 17.617 -6.707 -2.851 1.00 96.31 175 LEU A C 1
ATOM 1364 O O . LEU A 1 175 ? 18.622 -7.169 -2.311 1.00 96.31 175 LEU A O 1
ATOM 1368 N N . ASN A 1 176 ? 17.193 -7.090 -4.052 1.00 96.00 176 ASN A N 1
ATOM 1369 C CA . ASN A 1 176 ? 17.898 -8.052 -4.889 1.00 96.00 176 ASN A CA 1
ATOM 1370 C C . ASN A 1 176 ? 17.963 -7.553 -6.335 1.00 96.00 176 ASN A C 1
ATOM 1372 O O . ASN A 1 176 ? 17.002 -7.698 -7.085 1.00 96.00 176 ASN A O 1
ATOM 1376 N N . GLU A 1 177 ? 19.109 -6.969 -6.693 1.00 93.62 177 GLU A N 1
ATOM 1377 C CA . GLU A 1 177 ? 19.379 -6.373 -8.007 1.00 93.62 177 GLU A CA 1
ATOM 1378 C C . GLU A 1 177 ? 18.313 -5.346 -8.414 1.00 93.62 177 GLU A C 1
ATOM 1380 O O . GLU A 1 177 ? 18.350 -4.204 -7.943 1.00 93.62 177 GLU A O 1
ATOM 1385 N N . GLU A 1 178 ? 17.377 -5.763 -9.263 1.00 95.19 178 GLU A N 1
ATOM 1386 C CA . GLU A 1 178 ? 16.250 -4.979 -9.768 1.00 95.19 178 GLU A CA 1
ATOM 1387 C C . GLU A 1 178 ? 15.012 -5.105 -8.874 1.00 95.19 178 GLU A C 1
ATOM 1389 O O . GLU A 1 178 ? 14.196 -4.188 -8.805 1.00 95.19 178 GLU A O 1
ATOM 1394 N N . ASN A 1 179 ? 14.885 -6.207 -8.134 1.00 97.00 179 ASN A N 1
ATOM 1395 C CA . ASN A 1 179 ? 13.764 -6.466 -7.244 1.00 97.00 179 ASN A CA 1
ATOM 1396 C C . ASN A 1 179 ? 13.925 -5.682 -5.943 1.00 97.00 179 ASN A C 1
ATOM 1398 O O . ASN A 1 179 ? 14.897 -5.850 -5.199 1.00 97.00 179 ASN A O 1
ATOM 1402 N N . VAL A 1 180 ? 12.933 -4.856 -5.629 1.00 97.56 180 VAL A N 1
ATOM 1403 C CA . VAL A 1 180 ? 12.897 -4.073 -4.394 1.00 97.56 180 VAL A CA 1
ATOM 1404 C C . VAL A 1 180 ? 11.555 -4.285 -3.716 1.00 97.56 180 VAL A C 1
ATOM 1406 O O . VAL A 1 180 ? 10.504 -4.130 -4.337 1.00 97.56 180 VAL A O 1
ATOM 1409 N N . ALA A 1 181 ? 11.586 -4.617 -2.429 1.00 98.19 181 ALA A N 1
ATOM 1410 C CA . ALA A 1 181 ? 10.398 -4.734 -1.604 1.00 98.19 181 ALA A CA 1
ATOM 1411 C C . ALA A 1 181 ? 10.615 -4.122 -0.217 1.00 98.19 181 ALA A C 1
ATOM 1413 O O . ALA A 1 181 ? 11.643 -4.323 0.425 1.00 98.19 181 ALA A O 1
ATOM 1414 N N . TYR A 1 182 ? 9.609 -3.402 0.260 1.00 98.44 182 TYR A N 1
ATOM 1415 C CA . TYR A 1 182 ? 9.520 -2.876 1.613 1.00 98.44 182 TYR A CA 1
ATOM 1416 C C . TYR A 1 182 ? 8.246 -3.393 2.262 1.00 98.44 182 TYR A C 1
ATOM 1418 O O . TYR A 1 182 ? 7.193 -3.408 1.625 1.00 98.44 182 TYR A O 1
ATOM 1426 N N . LEU A 1 183 ? 8.348 -3.776 3.529 1.00 98.31 183 LEU A N 1
ATOM 1427 C CA . LEU A 1 183 ? 7.240 -4.228 4.361 1.00 98.31 183 LEU A CA 1
ATOM 1428 C C . LEU A 1 183 ? 7.144 -3.329 5.591 1.00 98.31 183 LEU A C 1
ATOM 1430 O O . LEU A 1 183 ? 8.155 -2.998 6.215 1.00 98.31 183 LEU A O 1
ATOM 1434 N N . ILE A 1 184 ? 5.927 -2.921 5.934 1.00 98.56 184 ILE A N 1
ATOM 1435 C CA . ILE A 1 184 ? 5.621 -2.168 7.148 1.00 98.56 184 ILE A CA 1
ATOM 1436 C C . ILE A 1 184 ? 4.437 -2.839 7.839 1.00 98.56 184 ILE A C 1
ATOM 1438 O O . ILE A 1 184 ? 3.308 -2.776 7.353 1.00 98.56 184 ILE A O 1
ATOM 1442 N N . ASP A 1 185 ? 4.694 -3.445 8.992 1.00 98.56 185 ASP A N 1
ATOM 1443 C CA . ASP A 1 185 ? 3.668 -4.041 9.839 1.00 98.56 185 ASP A CA 1
ATOM 1444 C C . ASP A 1 185 ? 3.148 -3.013 10.837 1.00 98.56 185 ASP A C 1
ATOM 1446 O O . ASP A 1 185 ? 3.916 -2.314 11.510 1.00 98.56 185 ASP A O 1
ATOM 1450 N N . TYR A 1 186 ? 1.830 -2.946 10.983 1.00 98.50 186 TYR A N 1
ATOM 1451 C CA . TYR A 1 186 ? 1.171 -2.017 11.888 1.00 98.50 186 TYR A CA 1
ATOM 1452 C C . TYR A 1 186 ? -0.044 -2.646 12.573 1.00 98.50 186 TYR A C 1
ATOM 1454 O O . TYR A 1 186 ? -0.553 -3.703 12.199 1.00 98.50 186 TYR A O 1
ATOM 1462 N N . ARG A 1 187 ? -0.502 -1.983 13.632 1.00 97.94 187 ARG A N 1
ATOM 1463 C CA . ARG A 1 187 ? -1.748 -2.270 14.341 1.00 97.94 187 ARG A CA 1
ATOM 1464 C C . ARG A 1 187 ? -2.573 -1.000 14.435 1.00 97.94 187 ARG A C 1
ATOM 1466 O O . ARG A 1 187 ? -2.016 0.065 14.677 1.00 97.94 187 ARG A O 1
ATOM 1473 N N . VAL A 1 188 ? -3.881 -1.121 14.292 1.00 97.81 188 VAL A N 1
ATOM 1474 C CA . VAL A 1 188 ? -4.843 -0.016 14.416 1.00 97.81 188 VAL A CA 1
ATOM 1475 C C . VAL A 1 188 ? -6.041 -0.488 15.234 1.00 97.81 188 VAL A C 1
ATOM 1477 O O . VAL A 1 188 ? -6.354 -1.678 15.214 1.00 97.81 188 VAL A O 1
ATOM 1480 N N . ASN A 1 189 ? -6.682 0.397 15.997 1.00 96.44 189 ASN A N 1
ATOM 1481 C CA . ASN A 1 189 ? -7.888 0.033 16.742 1.00 96.44 189 ASN A CA 1
ATOM 1482 C C . ASN A 1 189 ? -9.017 -0.387 15.787 1.00 96.44 189 ASN A C 1
ATOM 1484 O O . ASN A 1 189 ? -9.251 0.261 14.767 1.00 96.44 189 ASN A O 1
ATOM 1488 N N . SER A 1 190 ? -9.714 -1.472 16.130 1.00 94.94 190 SER A N 1
ATOM 1489 C CA . SER A 1 190 ? -10.909 -1.908 15.40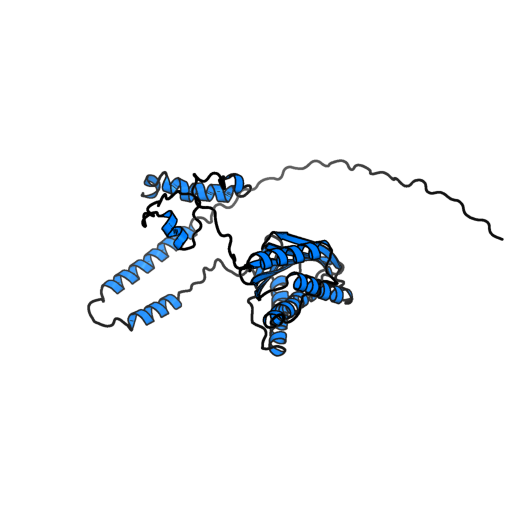6 1.00 94.94 190 SER A CA 1
ATOM 1490 C C . SER A 1 190 ? -12.080 -0.980 15.714 1.00 94.94 190 SER A C 1
ATOM 1492 O O . SER A 1 190 ? -12.385 -0.728 16.883 1.00 94.94 190 SER A O 1
ATOM 1494 N N . GLU A 1 191 ? -12.779 -0.520 14.676 1.00 92.12 191 GLU A N 1
ATOM 1495 C CA . GLU A 1 191 ? -14.061 0.178 14.841 1.00 92.12 191 GLU A CA 1
ATOM 1496 C C . GLU A 1 191 ? -15.199 -0.811 15.154 1.00 92.12 191 GLU A C 1
ATOM 1498 O O . GLU A 1 191 ? -16.153 -0.456 15.845 1.00 92.12 191 GLU A O 1
ATOM 1503 N N . LYS A 1 192 ? -15.080 -2.067 14.698 1.00 92.38 192 LYS A N 1
ATOM 1504 C CA . LYS A 1 192 ? -16.115 -3.106 14.836 1.00 92.38 192 LYS A CA 1
ATOM 1505 C C . LYS A 1 192 ? -16.063 -3.801 16.192 1.00 92.38 192 LYS A C 1
ATOM 1507 O O . LYS A 1 192 ? -17.105 -4.094 16.774 1.00 92.38 192 LYS A O 1
ATOM 1512 N N . VAL A 1 193 ? -14.863 -4.048 16.719 1.00 92.94 193 VAL A N 1
ATOM 1513 C CA . VAL A 1 193 ? -14.670 -4.767 17.983 1.00 92.94 193 VAL A CA 1
ATOM 1514 C C . VAL A 1 193 ? -13.898 -3.894 18.969 1.00 92.94 193 VAL A C 1
ATOM 1516 O O . VAL A 1 193 ? -12.664 -3.840 18.979 1.00 92.94 193 VAL A O 1
ATOM 1519 N N . ARG A 1 194 ? -14.646 -3.206 19.838 1.00 93.44 194 ARG A N 1
ATOM 1520 C CA . ARG A 1 194 ? -14.097 -2.262 20.820 1.00 93.44 194 ARG A CA 1
ATOM 1521 C C . ARG A 1 194 ? -13.012 -2.912 21.686 1.00 93.44 194 ARG A C 1
ATOM 1523 O O . ARG A 1 194 ? -13.201 -3.991 22.236 1.00 93.44 194 ARG A O 1
ATOM 1530 N N . GLY A 1 195 ? -11.888 -2.213 21.839 1.00 92.94 195 GLY A N 1
ATOM 1531 C CA . GLY A 1 195 ? -10.759 -2.657 22.663 1.00 92.94 195 GLY A CA 1
ATOM 1532 C C . GLY A 1 195 ? -9.829 -3.665 21.981 1.00 92.94 195 GLY A C 1
ATOM 1533 O O . GLY A 1 195 ? -8.824 -4.050 22.576 1.00 92.94 195 GLY A O 1
ATOM 1534 N N . THR A 1 196 ? -10.116 -4.068 20.741 1.00 95.12 196 THR A N 1
ATOM 1535 C CA . THR A 1 196 ? -9.209 -4.914 19.958 1.00 95.12 196 THR A CA 1
ATOM 1536 C C . THR A 1 196 ? -8.402 -4.092 18.960 1.00 95.12 196 THR A C 1
ATOM 1538 O O . THR A 1 196 ? -8.830 -3.036 18.488 1.00 95.12 196 THR A O 1
ATOM 1541 N N . LYS A 1 197 ? -7.199 -4.587 18.657 1.00 95.81 197 LYS A N 1
ATOM 1542 C CA . LYS A 1 197 ? -6.312 -4.017 17.644 1.00 95.81 197 LYS A CA 1
ATOM 1543 C C . LYS A 1 197 ? -6.178 -4.981 16.490 1.00 95.81 197 LYS A C 1
ATOM 1545 O O . LYS A 1 197 ? -5.879 -6.159 16.689 1.00 95.81 197 LYS A O 1
ATOM 1550 N N . CYS A 1 198 ? -6.305 -4.447 15.294 1.00 95.88 198 CYS A N 1
ATOM 1551 C CA . CYS A 1 198 ? -6.264 -5.209 14.069 1.00 95.88 198 CYS A CA 1
ATOM 1552 C C . CYS A 1 198 ? -4.921 -4.994 13.399 1.00 95.88 198 CYS A C 1
ATOM 1554 O O . CYS A 1 198 ? -4.460 -3.863 13.236 1.00 95.88 198 CYS A O 1
ATOM 1556 N N . SER A 1 199 ? -4.267 -6.108 13.086 1.00 97.50 199 SER A N 1
ATOM 1557 C CA . SER A 1 199 ? -2.947 -6.097 12.464 1.00 97.50 199 SER A CA 1
ATOM 1558 C C . SER A 1 199 ? -3.102 -5.978 10.954 1.00 97.50 199 SER A C 1
ATOM 1560 O O . SER A 1 199 ? -3.985 -6.610 10.370 1.00 97.50 199 SER A O 1
ATOM 1562 N N . GLY A 1 200 ? -2.243 -5.172 10.346 1.00 98.00 200 GLY A N 1
ATOM 1563 C CA . GLY A 1 200 ? -2.133 -5.027 8.905 1.00 98.00 200 GLY A CA 1
ATOM 1564 C C . GLY A 1 200 ? -0.684 -4.901 8.478 1.00 98.00 200 GLY A C 1
ATOM 1565 O O . GLY A 1 200 ? 0.193 -4.597 9.291 1.00 98.00 200 GLY A O 1
ATOM 1566 N N . SER A 1 201 ? -0.462 -5.125 7.193 1.00 98.50 201 SER A N 1
ATOM 1567 C CA . SER A 1 201 ? 0.853 -5.052 6.571 1.00 98.50 201 SER A CA 1
ATOM 1568 C C . SER A 1 201 ? 0.738 -4.247 5.284 1.00 98.50 201 SER A C 1
ATOM 1570 O O . SER A 1 201 ? -0.149 -4.493 4.468 1.00 98.50 201 SER A O 1
ATOM 1572 N N . VAL A 1 202 ? 1.626 -3.275 5.104 1.00 98.62 202 VAL A N 1
ATOM 1573 C CA . VAL A 1 202 ? 1.773 -2.536 3.849 1.00 98.62 202 VAL A CA 1
ATOM 1574 C C . VAL A 1 202 ? 3.025 -3.028 3.146 1.00 98.62 202 VAL A C 1
ATOM 1576 O O . VAL A 1 202 ? 4.108 -3.020 3.732 1.00 98.62 202 VAL A O 1
ATOM 1579 N N . TYR A 1 203 ? 2.880 -3.407 1.882 1.00 98.44 203 TYR A N 1
ATOM 1580 C CA . TYR A 1 203 ? 3.973 -3.767 0.997 1.00 98.44 203 TYR A CA 1
ATOM 1581 C C . TYR A 1 203 ? 4.113 -2.722 -0.104 1.00 98.44 203 TYR A C 1
ATOM 1583 O O . TYR A 1 203 ? 3.139 -2.333 -0.749 1.00 98.44 203 TYR A O 1
ATOM 1591 N N . ILE A 1 204 ? 5.351 -2.323 -0.365 1.00 98.44 204 ILE A N 1
ATOM 1592 C CA . ILE A 1 204 ? 5.735 -1.618 -1.586 1.00 98.44 204 ILE A CA 1
ATOM 1593 C C . ILE A 1 204 ? 6.740 -2.524 -2.266 1.00 98.44 204 ILE A C 1
ATOM 1595 O O . ILE A 1 204 ? 7.862 -2.653 -1.784 1.00 98.44 204 ILE A O 1
ATOM 1599 N N . ARG A 1 205 ? 6.334 -3.196 -3.341 1.00 98.00 205 ARG A N 1
ATOM 1600 C CA . ARG A 1 205 ? 7.199 -4.149 -4.046 1.00 98.00 205 ARG A CA 1
ATOM 1601 C C . ARG A 1 205 ? 7.176 -3.916 -5.540 1.00 98.00 205 ARG A C 1
ATOM 1603 O O . ARG A 1 205 ? 6.147 -3.517 -6.076 1.00 98.00 205 ARG A O 1
ATOM 1610 N N . GLY A 1 206 ? 8.284 -4.179 -6.205 1.00 97.75 206 GLY A N 1
ATOM 1611 C CA . GLY A 1 206 ? 8.388 -3.972 -7.636 1.00 97.75 206 GLY A CA 1
ATOM 1612 C C . GLY A 1 206 ? 9.760 -4.289 -8.182 1.00 97.75 206 GLY A C 1
ATOM 1613 O O . GLY A 1 206 ? 10.642 -4.767 -7.465 1.00 97.75 206 GLY A O 1
ATOM 1614 N N . ILE A 1 207 ? 9.901 -3.979 -9.460 1.00 97.19 207 ILE A N 1
ATOM 1615 C CA . ILE A 1 207 ? 11.145 -4.082 -10.205 1.00 97.19 207 ILE A CA 1
ATOM 1616 C C . ILE A 1 207 ? 11.566 -2.691 -10.662 1.00 97.19 207 ILE A C 1
ATOM 1618 O O . ILE A 1 207 ? 10.738 -1.885 -11.100 1.00 97.19 207 ILE A O 1
ATOM 1622 N N . LYS A 1 208 ? 12.860 -2.416 -10.540 1.00 96.25 208 LYS A N 1
ATOM 1623 C CA . LYS A 1 208 ? 13.493 -1.289 -11.212 1.00 96.25 208 LYS A CA 1
ATOM 1624 C C . LYS A 1 208 ? 13.776 -1.695 -12.644 1.00 96.25 208 LYS A C 1
ATOM 1626 O O . LYS A 1 208 ? 14.539 -2.633 -12.849 1.00 96.25 208 LYS A O 1
ATOM 1631 N N . GLY A 1 209 ? 13.141 -1.041 -13.607 1.00 92.00 209 GLY A N 1
ATOM 1632 C CA . GLY A 1 209 ? 13.339 -1.396 -15.005 1.00 92.00 209 GLY A CA 1
ATOM 1633 C C . GLY A 1 209 ? 14.627 -0.818 -15.572 1.00 92.00 209 GLY A C 1
ATOM 1634 O O . GLY A 1 209 ? 15.206 0.149 -15.058 1.00 92.00 209 GLY A O 1
ATOM 1635 N N . SER A 1 210 ? 15.054 -1.402 -16.686 1.00 87.81 210 SER A N 1
ATOM 1636 C CA . SER A 1 210 ? 16.036 -0.790 -17.570 1.00 87.81 210 SER A CA 1
ATOM 1637 C C . SER A 1 210 ? 15.496 0.551 -18.089 1.00 87.81 210 SER A C 1
ATOM 1639 O O . SER A 1 210 ? 14.290 0.770 -18.182 1.00 87.81 210 SER A O 1
ATOM 1641 N N . GLU A 1 211 ? 16.392 1.504 -18.357 1.00 91.50 211 GLU A N 1
ATOM 1642 C CA . GLU A 1 211 ? 16.037 2.859 -18.830 1.00 91.50 211 GLU A CA 1
ATOM 1643 C C . GLU A 1 211 ? 15.276 3.736 -17.815 1.00 91.50 211 GLU A C 1
ATOM 1645 O O . GLU A 1 211 ? 14.776 4.812 -18.152 1.00 91.50 211 GLU A O 1
ATOM 1650 N N . GLY A 1 212 ? 15.224 3.310 -16.549 1.00 89.69 212 GLY A N 1
ATOM 1651 C CA . GLY A 1 212 ? 14.605 4.065 -15.463 1.00 89.69 212 GLY A CA 1
ATOM 1652 C C . GLY A 1 212 ? 13.080 3.998 -15.454 1.00 89.69 212 GLY A C 1
ATOM 1653 O O . GLY A 1 212 ? 12.463 4.792 -14.752 1.00 89.69 212 GLY A O 1
ATOM 1654 N N . TRP A 1 213 ? 12.455 3.095 -16.213 1.00 94.62 213 TRP A N 1
ATOM 1655 C CA . TRP A 1 213 ? 11.028 2.799 -16.073 1.00 94.62 213 TRP A CA 1
ATOM 1656 C C . TRP A 1 213 ? 10.810 1.810 -14.936 1.00 94.62 213 TRP A C 1
ATOM 1658 O O . TRP A 1 213 ? 11.011 0.611 -15.078 1.00 94.62 213 TRP A O 1
ATOM 1668 N N . ASP A 1 214 ? 10.372 2.315 -13.795 1.00 96.56 214 ASP A N 1
ATOM 1669 C CA . ASP A 1 214 ? 10.156 1.511 -12.608 1.00 96.56 214 ASP A CA 1
ATOM 1670 C C . ASP A 1 214 ? 8.691 1.073 -12.504 1.00 96.56 214 ASP A C 1
ATOM 1672 O O . ASP A 1 214 ? 7.763 1.849 -12.758 1.00 96.56 214 ASP A O 1
ATOM 1676 N N . SER A 1 215 ? 8.481 -0.176 -12.088 1.00 97.06 215 SER A N 1
ATOM 1677 C CA . SER A 1 215 ? 7.154 -0.759 -11.901 1.00 97.06 215 SER A CA 1
ATOM 1678 C C . SER A 1 215 ? 7.021 -1.300 -10.487 1.00 97.06 215 SER A C 1
ATOM 1680 O O . SER A 1 215 ? 7.461 -2.408 -10.164 1.00 97.06 215 SER A O 1
ATOM 1682 N N . PHE A 1 216 ? 6.366 -0.512 -9.644 1.00 98.12 216 PHE A N 1
ATOM 1683 C CA . PHE A 1 216 ? 6.029 -0.850 -8.274 1.00 98.12 216 PHE A CA 1
ATOM 1684 C C . PHE A 1 216 ? 4.546 -1.171 -8.122 1.00 98.12 216 PHE A C 1
ATOM 1686 O O . PHE A 1 216 ? 3.706 -0.898 -8.977 1.00 98.12 216 PHE A O 1
ATOM 1693 N N . LYS A 1 217 ? 4.215 -1.779 -6.992 1.00 98.31 217 LYS A N 1
ATOM 1694 C CA . LYS A 1 217 ? 2.856 -2.058 -6.564 1.00 98.31 217 LYS A CA 1
ATOM 1695 C C . LYS A 1 217 ? 2.747 -1.743 -5.082 1.00 98.31 217 LYS A C 1
ATOM 1697 O O . LYS A 1 217 ? 3.542 -2.243 -4.279 1.00 98.31 217 LYS A O 1
ATOM 1702 N N . PHE A 1 218 ? 1.756 -0.931 -4.742 1.00 98.56 218 PHE A N 1
ATOM 1703 C CA . PHE A 1 218 ? 1.326 -0.740 -3.367 1.00 98.56 218 PHE A CA 1
ATOM 1704 C C . PHE A 1 218 ? 0.320 -1.830 -3.017 1.00 98.56 218 PHE A C 1
ATOM 1706 O O . PHE A 1 218 ? -0.607 -2.072 -3.787 1.00 98.56 218 PHE A O 1
ATOM 1713 N N . ILE A 1 219 ? 0.500 -2.487 -1.874 1.00 98.62 219 ILE A N 1
ATOM 1714 C CA . ILE A 1 219 ? -0.396 -3.537 -1.387 1.00 98.62 219 ILE A CA 1
ATOM 1715 C C . ILE A 1 219 ? -0.635 -3.299 0.095 1.00 98.62 219 ILE A C 1
ATOM 1717 O O . ILE A 1 219 ? 0.307 -3.254 0.881 1.00 98.62 219 ILE A O 1
ATOM 1721 N N . LEU A 1 220 ? -1.894 -3.203 0.482 1.00 98.62 220 LEU A N 1
ATOM 1722 C CA . LEU A 1 220 ? -2.332 -3.249 1.864 1.00 98.62 220 LEU A CA 1
ATOM 1723 C C . LEU A 1 220 ? -2.977 -4.612 2.126 1.00 98.62 220 LEU A C 1
ATOM 1725 O O . LEU A 1 220 ? -3.939 -4.958 1.448 1.00 98.62 220 LEU A O 1
ATOM 1729 N N . GLU A 1 221 ? -2.487 -5.358 3.116 1.00 98.19 221 GLU A N 1
ATOM 1730 C CA . GLU A 1 221 ? -3.081 -6.622 3.563 1.00 98.19 221 GLU A CA 1
ATOM 1731 C C . GLU A 1 221 ? -3.607 -6.535 5.005 1.00 98.19 221 GLU A C 1
ATOM 1733 O O . GLU A 1 221 ? -2.957 -5.975 5.895 1.00 98.19 221 GLU A O 1
ATOM 1738 N N . LYS A 1 222 ? -4.777 -7.137 5.251 1.00 97.56 222 LYS A N 1
ATOM 1739 C CA . LYS A 1 222 ? -5.464 -7.185 6.554 1.00 97.56 222 LYS A CA 1
ATOM 1740 C C . LYS A 1 222 ? -6.041 -8.570 6.820 1.00 97.56 222 LYS A C 1
ATOM 1742 O O . LYS A 1 222 ? -6.553 -9.209 5.911 1.00 97.56 222 LYS A O 1
ATOM 1747 N N . THR A 1 223 ? -6.018 -9.022 8.073 1.00 93.00 223 THR A N 1
ATOM 1748 C CA . THR A 1 223 ? -6.586 -10.338 8.427 1.00 93.00 223 THR A CA 1
ATOM 1749 C C . THR A 1 223 ? -8.098 -10.295 8.640 1.00 93.00 223 THR A C 1
ATOM 1751 O O . THR A 1 223 ? -8.798 -11.185 8.181 1.00 93.00 223 THR A O 1
ATOM 1754 N N . ASN A 1 224 ? -8.613 -9.274 9.333 1.00 90.19 224 ASN A N 1
ATOM 1755 C CA . ASN A 1 224 ? -9.978 -9.323 9.872 1.00 90.19 224 ASN A CA 1
ATOM 1756 C C . ASN A 1 224 ? -10.860 -8.190 9.346 1.00 90.19 224 ASN A C 1
ATOM 1758 O O . ASN A 1 224 ? -11.919 -8.439 8.783 1.00 90.19 224 ASN A O 1
ATOM 1762 N N . ASP A 1 225 ? -10.439 -6.946 9.554 1.00 94.00 225 ASP A N 1
ATOM 1763 C CA . ASP A 1 225 ? -11.246 -5.761 9.297 1.00 94.00 225 ASP A CA 1
ATOM 1764 C C . ASP A 1 225 ? -10.398 -4.571 8.820 1.00 94.00 225 ASP A C 1
ATOM 1766 O O . ASP A 1 225 ? -9.175 -4.466 9.016 1.00 94.00 225 ASP A O 1
ATOM 1770 N N . PHE A 1 226 ? -11.110 -3.642 8.197 1.00 96.75 226 PHE A N 1
ATOM 1771 C CA . PHE A 1 226 ? -10.599 -2.349 7.791 1.00 96.75 226 PHE A CA 1
ATOM 1772 C C . PHE A 1 226 ? -11.188 -1.265 8.688 1.00 96.75 226 PHE A C 1
ATOM 1774 O O . PHE A 1 226 ? -12.371 -1.277 9.024 1.00 96.75 226 PHE A O 1
ATOM 1781 N N . SER A 1 227 ? -10.331 -0.334 9.077 1.00 96.56 227 SER A N 1
ATOM 1782 C CA . SER A 1 227 ? -10.667 0.895 9.785 1.00 96.56 227 SER A CA 1
ATOM 1783 C C . SER A 1 227 ? -10.757 2.059 8.798 1.00 96.56 227 SER A C 1
ATOM 1785 O O . SER A 1 227 ? -10.200 2.000 7.701 1.00 96.56 227 SER A O 1
ATOM 1787 N N . GLU A 1 228 ? -11.379 3.164 9.206 1.00 97.19 228 GLU A N 1
ATOM 1788 C CA . GLU A 1 228 ? -11.364 4.413 8.431 1.00 97.19 228 GLU A CA 1
ATOM 1789 C C . GLU A 1 228 ? -9.936 4.883 8.093 1.00 97.19 228 GLU A C 1
ATOM 1791 O O . GLU A 1 228 ? -9.680 5.419 7.015 1.00 97.19 228 GLU A O 1
ATOM 1796 N N . PHE A 1 229 ? -8.978 4.640 8.994 1.00 97.88 229 PHE A N 1
ATOM 1797 C CA . PHE A 1 229 ? -7.572 4.964 8.763 1.00 97.88 229 PHE A CA 1
ATOM 1798 C C . PHE A 1 229 ? -6.988 4.205 7.566 1.00 97.88 229 PHE A C 1
ATOM 1800 O O . PHE A 1 229 ? -6.176 4.765 6.837 1.00 97.88 229 PHE A O 1
ATOM 1807 N N . ASP A 1 230 ? -7.416 2.962 7.337 1.00 98.19 230 ASP A N 1
ATOM 1808 C CA . ASP A 1 230 ? -6.914 2.140 6.236 1.00 98.19 230 ASP A CA 1
ATOM 1809 C C . ASP A 1 230 ? -7.350 2.710 4.875 1.00 98.19 230 ASP A C 1
ATOM 1811 O O . ASP A 1 230 ? -6.532 2.805 3.960 1.00 98.19 230 ASP A O 1
ATOM 1815 N N . ALA A 1 231 ? -8.596 3.188 4.761 1.00 98.38 231 ALA A N 1
ATOM 1816 C CA . ALA A 1 231 ? -9.063 3.899 3.568 1.00 98.38 231 ALA A CA 1
ATOM 1817 C C . ALA A 1 231 ? -8.262 5.191 3.334 1.00 98.38 231 ALA A C 1
ATOM 1819 O O . ALA A 1 231 ? -7.768 5.435 2.232 1.00 98.38 231 ALA A O 1
ATOM 1820 N N . GLN A 1 232 ? -8.064 5.993 4.388 1.00 98.25 232 GLN A N 1
ATOM 1821 C CA . GLN A 1 232 ? -7.278 7.230 4.308 1.00 98.25 232 GLN A CA 1
ATOM 1822 C C . GLN A 1 232 ? -5.818 6.972 3.927 1.00 98.25 232 GLN A C 1
ATOM 1824 O O . GLN A 1 232 ? -5.225 7.764 3.195 1.00 98.25 232 GLN A O 1
ATOM 1829 N N . LEU A 1 233 ? -5.233 5.881 4.422 1.00 98.44 233 LEU A N 1
ATOM 1830 C CA . LEU A 1 233 ? -3.880 5.461 4.086 1.00 98.44 233 LEU A CA 1
ATOM 1831 C C . LEU A 1 233 ? -3.761 5.157 2.590 1.00 98.44 233 LEU A C 1
ATOM 1833 O O . LEU A 1 233 ? -2.837 5.661 1.956 1.00 98.44 233 LEU A O 1
ATOM 1837 N N . VAL A 1 234 ? -4.704 4.396 2.024 1.00 98.56 234 VAL A N 1
ATOM 1838 C CA . VAL A 1 234 ? -4.728 4.078 0.587 1.00 98.56 234 VAL A CA 1
ATOM 1839 C C . VAL A 1 234 ? -4.858 5.351 -0.251 1.00 98.56 234 VAL A C 1
ATOM 1841 O O . VAL A 1 234 ? -4.043 5.556 -1.144 1.00 98.56 234 VAL A O 1
ATOM 1844 N N . VAL A 1 235 ? -5.810 6.237 0.064 1.00 98.62 235 VAL A N 1
ATOM 1845 C CA . VAL A 1 235 ? -6.044 7.480 -0.701 1.00 98.62 235 VAL A CA 1
ATOM 1846 C C . VAL A 1 235 ? -4.835 8.421 -0.641 1.00 98.62 235 VAL A C 1
ATOM 1848 O O . VAL A 1 235 ? -4.389 8.924 -1.670 1.00 98.62 235 VAL A O 1
ATOM 1851 N N . LYS A 1 236 ? -4.240 8.623 0.542 1.00 98.31 236 LYS A N 1
ATOM 1852 C CA . LYS A 1 236 ? -3.045 9.475 0.687 1.00 98.31 236 LYS A CA 1
ATOM 1853 C C . LYS A 1 236 ? -1.825 8.890 -0.015 1.00 98.31 236 LYS A C 1
ATOM 1855 O O . LYS A 1 236 ? -1.028 9.636 -0.578 1.00 98.31 236 LYS A O 1
ATOM 1860 N N . MET A 1 237 ? -1.664 7.568 0.021 1.00 98.25 237 MET A N 1
ATOM 1861 C CA . MET A 1 237 ? -0.583 6.908 -0.708 1.00 98.25 237 MET A CA 1
ATOM 1862 C C . MET A 1 237 ? -0.795 6.962 -2.213 1.00 98.25 237 MET A C 1
ATOM 1864 O O . MET A 1 237 ? 0.174 7.154 -2.937 1.00 98.25 237 MET A O 1
ATOM 1868 N N . TYR A 1 238 ? -2.036 6.842 -2.678 1.00 98.38 238 TYR A N 1
ATOM 1869 C CA . TYR A 1 238 ? -2.396 7.025 -4.078 1.00 98.38 238 TYR A CA 1
ATOM 1870 C C . TYR A 1 238 ? -2.028 8.438 -4.557 1.00 98.38 238 TYR A C 1
ATOM 1872 O O . TYR A 1 238 ? -1.307 8.590 -5.542 1.00 98.38 238 TYR A O 1
ATOM 1880 N N . GLU A 1 239 ? -2.414 9.471 -3.800 1.00 97.69 239 GLU A N 1
ATOM 1881 C CA . GLU A 1 239 ? -2.049 10.866 -4.073 1.00 97.69 239 GLU A CA 1
ATOM 1882 C C . GLU A 1 239 ? -0.527 11.070 -4.126 1.00 97.69 239 GLU A C 1
ATOM 1884 O O . GLU A 1 239 ? -0.004 11.568 -5.125 1.00 97.69 239 GLU A O 1
ATOM 1889 N N . LYS A 1 240 ? 0.208 10.662 -3.082 1.00 97.00 240 LYS A N 1
ATOM 1890 C CA . LYS A 1 240 ? 1.671 10.832 -3.013 1.00 97.00 240 LYS A CA 1
ATOM 1891 C C . LYS A 1 240 ? 2.415 10.030 -4.086 1.00 97.00 240 LYS A C 1
ATOM 1893 O O . LYS A 1 240 ? 3.396 10.517 -4.643 1.00 97.00 240 LYS A O 1
ATOM 1898 N N . ALA A 1 241 ? 1.968 8.814 -4.395 1.00 96.62 241 ALA A N 1
ATOM 1899 C CA . ALA A 1 241 ? 2.621 7.977 -5.396 1.00 96.62 241 ALA A CA 1
ATOM 1900 C C . ALA A 1 241 ? 2.459 8.539 -6.811 1.00 96.62 241 ALA A C 1
ATOM 1902 O O . ALA A 1 241 ? 3.418 8.515 -7.579 1.00 96.62 241 ALA A O 1
ATOM 1903 N N . LEU A 1 242 ? 1.271 9.048 -7.150 1.00 95.94 242 LEU A N 1
ATOM 1904 C CA . LEU A 1 242 ? 0.951 9.455 -8.518 1.00 95.94 242 LEU A CA 1
ATOM 1905 C C . LEU A 1 242 ? 1.243 10.932 -8.802 1.00 95.94 242 LEU A C 1
ATOM 1907 O O . LEU A 1 242 ? 1.562 11.276 -9.937 1.00 95.94 242 LEU A O 1
ATOM 1911 N N . SER A 1 243 ? 1.217 11.802 -7.788 1.00 94.50 243 SER A N 1
ATOM 1912 C CA . SER A 1 243 ? 1.622 13.212 -7.939 1.00 94.50 243 SER A CA 1
ATOM 1913 C C . SER A 1 243 ? 3.099 13.363 -8.316 1.00 94.50 243 SER A C 1
ATOM 1915 O O . SER A 1 243 ? 3.450 14.212 -9.134 1.00 94.50 243 SER A O 1
ATOM 1917 N N . ASN A 1 244 ? 3.954 12.486 -7.789 1.00 85.94 244 ASN A N 1
ATOM 1918 C CA . ASN A 1 244 ? 5.394 12.500 -8.041 1.00 85.94 244 ASN A CA 1
ATOM 1919 C C . ASN A 1 244 ? 5.791 11.956 -9.428 1.00 85.94 244 ASN A C 1
ATOM 1921 O O . ASN A 1 244 ? 6.949 12.088 -9.822 1.00 85.94 244 ASN A O 1
ATOM 1925 N N . LEU A 1 245 ? 4.864 11.350 -10.183 1.00 86.31 245 LEU A N 1
ATOM 1926 C CA . LEU A 1 245 ? 5.170 10.754 -11.491 1.00 86.31 245 LEU A CA 1
ATOM 1927 C C . LEU A 1 245 ? 5.487 11.794 -12.573 1.00 86.31 245 LEU A C 1
ATOM 1929 O O . LEU A 1 245 ? 6.253 11.510 -13.491 1.00 86.31 245 LEU A O 1
ATOM 1933 N N . ASN A 1 246 ? 4.915 12.994 -12.463 1.00 74.31 246 ASN A N 1
ATOM 1934 C CA . ASN A 1 246 ? 5.050 14.043 -13.478 1.00 74.31 246 ASN A CA 1
ATOM 1935 C C . ASN A 1 246 ? 6.205 15.012 -13.198 1.00 74.31 246 ASN A C 1
ATOM 1937 O O . ASN A 1 246 ? 6.598 15.788 -14.070 1.00 74.31 246 ASN A O 1
ATOM 1941 N N . THR A 1 247 ? 6.772 14.981 -11.993 1.00 73.56 247 THR A N 1
ATOM 1942 C CA . THR A 1 247 ? 7.943 15.787 -11.659 1.00 73.56 247 THR A CA 1
ATOM 1943 C C . THR A 1 247 ? 9.190 15.128 -12.224 1.00 73.56 247 THR A C 1
ATOM 1945 O O . THR A 1 247 ? 9.693 14.152 -11.672 1.00 73.56 247 THR A O 1
ATOM 1948 N N . VAL A 1 248 ? 9.715 15.682 -13.321 1.00 65.06 248 VAL A N 1
ATOM 1949 C CA . VAL A 1 248 ? 11.075 15.379 -13.780 1.00 65.06 248 VAL A CA 1
ATOM 1950 C C . VAL A 1 248 ? 12.016 15.624 -12.592 1.00 65.06 248 VAL A C 1
ATOM 1952 O O . VAL A 1 248 ? 12.025 16.742 -12.071 1.00 65.06 248 VAL A O 1
ATOM 1955 N N . PRO A 1 249 ? 12.776 14.622 -12.115 1.00 57.50 249 PRO A N 1
ATOM 1956 C CA . PRO A 1 249 ? 13.651 14.804 -10.965 1.00 57.50 249 PRO A CA 1
ATOM 1957 C C . PRO A 1 249 ? 14.757 15.804 -11.321 1.00 57.50 249 PRO A C 1
ATOM 1959 O O . PRO A 1 249 ? 15.750 15.454 -11.949 1.00 57.50 249 PRO A O 1
ATOM 1962 N N . GLN A 1 250 ? 14.576 17.068 -10.934 1.00 48.81 250 GLN A N 1
ATOM 1963 C CA . GLN A 1 250 ? 15.537 18.148 -11.186 1.00 48.81 250 GLN A CA 1
ATOM 1964 C C . GLN A 1 250 ? 16.630 18.265 -10.105 1.00 48.81 250 GLN A C 1
ATOM 1966 O O . GLN A 1 250 ? 17.447 19.176 -10.166 1.00 48.81 250 GLN A O 1
ATOM 1971 N N . GLY A 1 251 ? 16.702 17.360 -9.122 1.00 53.09 251 GLY A N 1
ATOM 1972 C CA . GLY A 1 251 ? 17.596 17.520 -7.969 1.00 53.09 251 GLY A CA 1
ATOM 1973 C C . GLY A 1 251 ? 18.415 16.282 -7.623 1.00 53.09 251 GLY A C 1
ATOM 1974 O O . GLY A 1 251 ? 17.893 15.170 -7.562 1.00 53.09 251 GLY A O 1
ATOM 1975 N N . ALA A 1 252 ? 19.702 16.492 -7.339 1.00 56.53 252 ALA A N 1
ATOM 1976 C CA . ALA A 1 252 ? 20.585 15.500 -6.739 1.00 56.53 252 ALA A CA 1
ATOM 1977 C C . ALA A 1 252 ? 19.970 14.946 -5.440 1.00 56.53 252 ALA A C 1
ATOM 1979 O O . ALA A 1 252 ? 19.604 15.705 -4.547 1.00 56.53 252 ALA A O 1
ATOM 1980 N N . VAL A 1 253 ? 19.861 13.618 -5.337 1.00 60.91 253 VAL A N 1
ATOM 1981 C CA . VAL A 1 253 ? 19.340 12.924 -4.148 1.00 60.91 253 VAL A CA 1
ATOM 1982 C C . VAL A 1 253 ? 20.125 13.360 -2.907 1.00 60.91 253 VAL A C 1
ATOM 1984 O O . VAL A 1 253 ? 21.330 13.111 -2.828 1.00 60.91 253 VAL A O 1
ATOM 1987 N N . ASP A 1 254 ? 19.447 13.984 -1.940 1.00 62.66 254 ASP A N 1
ATOM 1988 C CA . ASP A 1 254 ? 20.038 14.347 -0.653 1.00 62.66 254 ASP A CA 1
ATOM 1989 C C . ASP A 1 254 ? 20.353 13.070 0.142 1.00 62.66 254 ASP A C 1
ATOM 1991 O O . ASP A 1 254 ? 19.477 12.358 0.638 1.00 62.66 254 ASP A O 1
ATOM 1995 N N . THR A 1 255 ? 21.638 12.732 0.203 1.00 70.06 255 THR A N 1
ATOM 1996 C CA . THR A 1 255 ? 22.128 11.507 0.848 1.00 70.06 255 THR A CA 1
ATOM 1997 C C . THR A 1 255 ? 22.291 11.656 2.359 1.00 70.06 255 THR A C 1
ATOM 1999 O O . THR A 1 255 ? 22.602 10.667 3.028 1.00 70.06 255 THR A O 1
ATOM 2002 N N . SER A 1 256 ? 22.078 12.849 2.924 1.00 75.88 256 SER A N 1
ATOM 2003 C CA . SER A 1 256 ? 22.334 13.136 4.341 1.00 75.88 256 SER A CA 1
ATOM 2004 C C . SER A 1 256 ? 21.574 12.184 5.282 1.00 75.88 256 SER A C 1
ATOM 2006 O O . SER A 1 256 ? 22.190 11.598 6.178 1.00 75.88 256 SER A O 1
ATOM 2008 N N . ASN A 1 257 ? 20.303 11.894 4.981 1.00 74.00 257 ASN A N 1
ATOM 2009 C CA . ASN A 1 257 ? 19.390 11.107 5.825 1.00 74.00 257 ASN A CA 1
ATOM 2010 C C . ASN A 1 257 ? 19.345 9.590 5.546 1.00 74.00 257 ASN A C 1
ATOM 2012 O O . ASN A 1 257 ? 18.545 8.873 6.148 1.00 74.00 257 ASN A O 1
ATOM 2016 N N . MET A 1 258 ? 20.177 9.064 4.644 1.00 81.50 258 MET A N 1
ATOM 2017 C CA . MET A 1 258 ? 20.189 7.625 4.339 1.00 81.50 258 MET A CA 1
ATOM 2018 C C . MET A 1 258 ? 20.990 6.813 5.371 1.00 81.50 258 MET A C 1
ATOM 2020 O O . MET A 1 258 ? 22.049 7.250 5.840 1.00 81.50 258 MET A O 1
ATOM 2024 N N . SER A 1 259 ? 20.530 5.594 5.683 1.00 81.31 259 SER A N 1
ATOM 2025 C CA . SER A 1 259 ? 21.277 4.661 6.540 1.00 81.31 259 SER A CA 1
ATOM 2026 C C . SER A 1 259 ? 22.606 4.242 5.883 1.00 81.31 259 SER A C 1
ATOM 2028 O O . SER A 1 259 ? 22.723 4.275 4.654 1.00 81.31 259 SER A O 1
ATOM 2030 N N . PRO A 1 260 ? 23.624 3.796 6.645 1.00 79.12 260 PRO A N 1
ATOM 2031 C CA . PRO A 1 260 ? 24.897 3.351 6.067 1.00 79.12 260 PRO A CA 1
ATOM 2032 C C . PRO A 1 260 ? 24.749 2.234 5.018 1.00 79.12 260 PRO A C 1
ATOM 2034 O O . PRO A 1 260 ? 25.483 2.214 4.029 1.00 79.12 260 PRO A O 1
ATOM 2037 N N . ALA A 1 261 ? 23.775 1.333 5.195 1.00 73.62 261 ALA A N 1
ATOM 2038 C CA . ALA A 1 261 ? 23.470 0.276 4.229 1.00 73.62 261 ALA A CA 1
ATOM 2039 C C . ALA A 1 261 ? 22.882 0.847 2.926 1.00 73.62 261 ALA A C 1
ATOM 2041 O O . ALA A 1 261 ? 23.291 0.458 1.832 1.00 73.62 261 ALA A O 1
ATOM 2042 N N . GLN A 1 262 ? 21.986 1.831 3.038 1.00 76.00 262 GLN A N 1
ATOM 2043 C CA . GLN A 1 262 ? 21.376 2.510 1.892 1.00 76.00 262 GLN A CA 1
ATOM 2044 C C . GLN A 1 262 ? 22.383 3.372 1.130 1.00 76.00 262 GLN A C 1
ATOM 2046 O O . GLN A 1 262 ? 22.395 3.352 -0.098 1.00 76.00 262 GLN A O 1
ATOM 2051 N N . LYS A 1 263 ? 23.282 4.061 1.843 1.00 80.81 263 LYS A N 1
ATOM 2052 C CA . LYS A 1 263 ? 24.382 4.836 1.247 1.00 80.81 263 LYS A CA 1
ATOM 2053 C C . LYS A 1 263 ? 25.298 3.946 0.406 1.00 80.81 263 LYS A C 1
ATOM 2055 O O . LYS A 1 263 ? 25.555 4.259 -0.755 1.00 80.81 263 LYS A O 1
ATOM 2060 N N . LYS A 1 264 ? 25.719 2.794 0.945 1.00 80.69 264 LYS A N 1
ATOM 2061 C CA . LYS A 1 264 ? 26.527 1.810 0.198 1.00 80.69 264 LYS A CA 1
ATOM 2062 C C . LYS A 1 264 ? 25.803 1.283 -1.041 1.00 80.69 264 LYS A C 1
ATOM 2064 O O . LYS A 1 264 ? 26.434 1.096 -2.078 1.00 80.69 264 LYS A O 1
ATOM 2069 N N . PHE A 1 265 ? 24.494 1.054 -0.953 1.00 77.75 265 PHE A N 1
ATOM 2070 C CA . PHE A 1 265 ? 23.701 0.609 -2.097 1.00 77.75 265 PHE A CA 1
ATOM 2071 C C . PHE A 1 265 ? 23.594 1.689 -3.184 1.00 77.75 265 PHE A C 1
ATOM 2073 O O . PHE A 1 265 ? 23.862 1.408 -4.350 1.00 77.75 265 PHE A O 1
ATOM 2080 N N . ALA A 1 266 ? 23.282 2.933 -2.807 1.00 75.69 266 ALA A N 1
ATOM 2081 C CA . ALA A 1 266 ? 23.201 4.059 -3.738 1.00 75.69 266 ALA A CA 1
ATOM 2082 C C . ALA A 1 266 ? 24.533 4.297 -4.472 1.00 75.69 266 ALA A C 1
ATOM 2084 O O . ALA A 1 266 ? 24.542 4.559 -5.674 1.00 75.69 266 ALA A O 1
ATOM 2085 N N . GLN A 1 267 ? 25.662 4.136 -3.774 1.00 82.12 267 GLN A N 1
ATOM 2086 C CA . GLN A 1 267 ? 26.991 4.269 -4.369 1.00 82.12 267 GLN A CA 1
ATOM 2087 C C . GLN A 1 267 ? 27.300 3.144 -5.371 1.00 82.12 267 GLN A C 1
ATOM 2089 O O . GLN A 1 267 ? 27.821 3.426 -6.447 1.00 82.12 267 GLN A O 1
ATOM 2094 N N . ARG A 1 268 ? 26.905 1.893 -5.076 1.00 77.88 268 ARG A N 1
ATOM 2095 C CA . ARG A 1 268 ? 27.052 0.752 -6.004 1.00 77.88 268 ARG A CA 1
ATOM 2096 C C . ARG A 1 268 ? 26.248 0.920 -7.296 1.00 77.88 268 ARG A C 1
ATOM 2098 O O . ARG A 1 268 ? 26.702 0.496 -8.357 1.00 77.88 268 ARG A O 1
ATOM 2105 N N . GLN A 1 269 ? 25.070 1.535 -7.214 1.00 76.00 269 GLN A N 1
ATOM 2106 C CA . GLN A 1 269 ? 24.230 1.801 -8.385 1.00 76.00 269 GLN A CA 1
ATOM 2107 C C . GLN A 1 269 ? 24.865 2.859 -9.300 1.00 76.00 269 GLN A C 1
ATOM 2109 O O . GLN A 1 269 ? 24.959 2.640 -10.505 1.00 76.00 269 GLN A O 1
ATOM 2114 N N . ARG A 1 270 ? 25.410 3.946 -8.733 1.00 74.81 270 ARG A N 1
ATOM 2115 C CA . ARG A 1 270 ? 26.122 4.975 -9.516 1.00 74.81 270 ARG A CA 1
ATOM 2116 C C . ARG A 1 270 ? 27.349 4.420 -10.238 1.00 74.81 270 ARG A C 1
ATOM 2118 O O . ARG A 1 270 ? 27.519 4.684 -11.422 1.00 74.81 270 ARG A O 1
ATOM 2125 N N . SER A 1 271 ? 28.142 3.580 -9.569 1.00 75.12 271 SER A N 1
ATOM 2126 C CA . SER A 1 271 ? 29.325 2.965 -10.186 1.00 75.12 271 SER A CA 1
ATOM 2127 C C . SER A 1 271 ? 28.995 2.040 -11.367 1.00 75.12 271 SER A C 1
ATOM 2129 O O . SER A 1 271 ? 29.780 1.966 -12.307 1.00 75.12 271 SER A O 1
ATOM 2131 N N . LYS A 1 272 ? 27.830 1.367 -11.366 1.00 69.69 272 LYS A N 1
ATOM 2132 C CA . LYS A 1 272 ? 27.385 0.568 -12.524 1.00 69.69 272 LYS A CA 1
ATOM 2133 C C . LYS A 1 272 ? 26.993 1.463 -13.704 1.00 69.69 272 LYS A C 1
ATOM 2135 O O . LYS A 1 272 ? 27.333 1.152 -14.840 1.00 69.69 272 LYS A O 1
ATOM 2140 N N . GLN A 1 273 ? 26.343 2.592 -13.431 1.00 65.88 273 GLN A N 1
ATOM 2141 C CA . GLN A 1 273 ? 25.882 3.532 -14.456 1.00 65.88 273 GLN A CA 1
ATOM 2142 C C . GLN A 1 273 ? 27.033 4.326 -15.106 1.00 65.88 273 GLN A C 1
ATOM 2144 O O . GLN A 1 273 ? 27.001 4.591 -16.304 1.00 65.88 273 GLN A O 1
ATOM 2149 N N . GLU A 1 274 ? 28.086 4.657 -14.349 1.00 65.81 274 GLU A N 1
ATOM 2150 C CA . GLU A 1 274 ? 29.304 5.271 -14.907 1.00 65.81 274 GLU A CA 1
ATOM 2151 C C . GLU A 1 274 ? 30.125 4.289 -15.755 1.00 65.81 274 GLU A C 1
ATOM 2153 O O . GLU A 1 274 ? 30.741 4.695 -16.740 1.00 65.81 274 GLU A O 1
ATOM 2158 N N . SER A 1 275 ? 30.097 2.990 -15.434 1.00 60.38 275 SER A N 1
ATOM 2159 C CA . SER A 1 275 ? 30.841 1.980 -16.200 1.00 60.38 275 SER A CA 1
ATOM 2160 C C . SER A 1 275 ? 30.281 1.705 -17.604 1.00 60.38 275 SER A C 1
ATOM 2162 O O . SER A 1 275 ? 31.009 1.190 -18.447 1.00 60.38 275 SER A O 1
ATOM 2164 N N . SER A 1 276 ? 29.035 2.098 -17.897 1.00 55.41 276 SER A N 1
ATOM 2165 C CA . SER A 1 276 ? 28.415 1.933 -19.2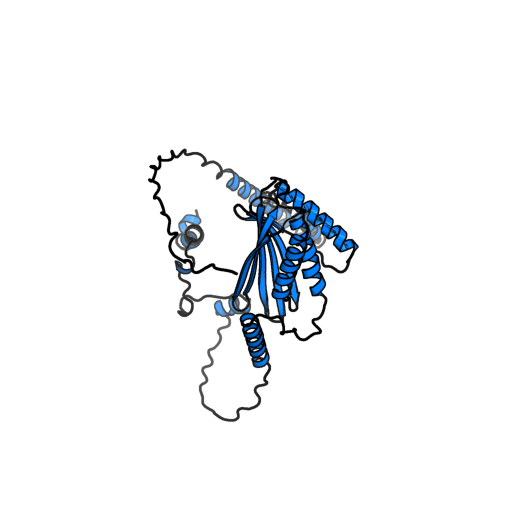22 1.00 55.41 276 SER A CA 1
ATOM 2166 C C . SER A 1 276 ? 28.595 3.129 -20.170 1.00 55.41 276 SER A C 1
ATOM 2168 O O . SER A 1 276 ? 28.115 3.073 -21.298 1.00 55.41 276 SER A O 1
ATOM 2170 N N . LEU A 1 277 ? 29.258 4.214 -19.743 1.00 50.22 277 LEU A N 1
ATOM 2171 C CA . LEU A 1 277 ? 29.376 5.461 -20.521 1.00 50.22 277 LEU A CA 1
ATOM 2172 C C . LEU A 1 277 ? 30.812 5.849 -20.908 1.00 50.22 277 LEU A C 1
ATOM 2174 O O . LEU A 1 277 ? 31.018 6.945 -21.426 1.00 50.22 277 LEU A O 1
ATOM 2178 N N . GLN A 1 278 ? 31.809 4.979 -20.719 1.00 54.66 278 GLN A N 1
ATOM 2179 C CA . GLN A 1 278 ? 33.142 5.248 -21.266 1.00 54.66 278 GLN A CA 1
ATOM 2180 C C . GLN A 1 278 ? 33.237 4.783 -22.729 1.00 54.66 278 GLN A C 1
ATOM 2182 O O . GLN A 1 278 ? 33.109 3.587 -22.995 1.00 54.66 278 GLN A O 1
ATOM 2187 N N . PRO A 1 279 ? 33.499 5.691 -23.692 1.00 48.38 279 PRO A N 1
ATOM 2188 C CA . PRO A 1 279 ? 33.877 5.299 -25.041 1.00 48.38 279 PRO A CA 1
ATOM 2189 C C . PRO A 1 279 ? 35.208 4.553 -24.956 1.00 48.38 279 PRO A C 1
ATOM 2191 O O . PRO A 1 279 ? 36.175 5.082 -24.403 1.00 48.38 279 PRO A O 1
ATOM 2194 N N . ILE A 1 280 ? 35.266 3.344 -25.515 1.00 50.34 280 ILE A N 1
ATOM 2195 C CA . ILE A 1 280 ? 36.503 2.576 -25.689 1.00 50.34 280 ILE A CA 1
ATOM 2196 C C . ILE A 1 280 ? 37.423 3.392 -26.604 1.00 50.34 280 ILE A C 1
ATOM 2198 O O . ILE A 1 280 ? 37.352 3.319 -27.830 1.00 50.34 280 ILE A O 1
ATOM 2202 N N . LYS A 1 281 ? 38.265 4.235 -26.005 1.00 45.12 281 LYS A N 1
ATOM 2203 C CA . LYS A 1 281 ? 39.251 5.043 -26.713 1.00 45.12 281 LYS A CA 1
ATOM 2204 C C . LYS A 1 281 ? 40.584 4.303 -26.679 1.00 45.12 281 LYS A C 1
ATOM 2206 O O . LYS A 1 281 ? 41.353 4.440 -25.738 1.00 45.12 281 LYS A O 1
ATOM 2211 N N . GLY A 1 282 ? 40.810 3.519 -27.732 1.00 42.81 282 GLY A N 1
ATOM 2212 C CA . GLY A 1 282 ? 42.128 3.152 -28.252 1.00 42.81 282 GLY A CA 1
ATOM 2213 C C . GLY A 1 282 ? 43.035 2.335 -27.334 1.00 42.81 282 GLY A C 1
ATOM 2214 O O . GLY A 1 282 ? 43.911 2.892 -26.681 1.00 42.81 282 GLY A O 1
ATOM 2215 N N . ILE A 1 283 ? 42.930 1.008 -27.417 1.00 44.44 283 ILE A N 1
ATOM 2216 C CA . ILE A 1 283 ? 44.082 0.126 -27.188 1.00 44.44 283 ILE A CA 1
ATOM 2217 C C . ILE A 1 283 ? 44.592 -0.293 -28.574 1.00 44.44 283 ILE A C 1
ATOM 2219 O O . ILE A 1 283 ? 43.956 -1.123 -29.226 1.00 44.44 283 ILE A O 1
ATOM 2223 N N . PRO A 1 284 ? 45.686 0.301 -29.078 1.00 46.38 284 PRO A N 1
ATOM 2224 C CA . PRO A 1 284 ? 46.333 -0.169 -30.287 1.00 46.38 284 PRO A CA 1
ATOM 2225 C C . PRO A 1 284 ? 47.278 -1.325 -29.947 1.00 46.38 284 PRO A C 1
ATOM 2227 O O . PRO A 1 284 ? 48.211 -1.169 -29.165 1.00 46.38 284 PRO A O 1
ATOM 2230 N N . GLY A 1 285 ? 47.061 -2.463 -30.604 1.00 46.56 285 GLY A N 1
ATOM 2231 C CA . GLY A 1 285 ? 48.101 -3.465 -30.820 1.00 46.56 285 GLY A CA 1
ATOM 2232 C C . GLY A 1 285 ? 48.063 -4.670 -29.890 1.00 46.56 285 GLY A C 1
ATOM 2233 O O . GLY A 1 285 ? 48.728 -4.683 -28.865 1.00 46.56 285 GLY A O 1
ATOM 2234 N N . LEU A 1 286 ? 47.383 -5.727 -30.332 1.00 39.41 286 LEU A N 1
ATOM 2235 C CA . LEU A 1 286 ? 47.879 -7.103 -30.239 1.00 39.41 286 LEU A CA 1
ATOM 2236 C C . LEU A 1 286 ? 47.027 -7.980 -31.162 1.00 39.41 286 LEU A C 1
ATOM 2238 O O . LEU A 1 286 ? 45.842 -8.198 -30.928 1.00 39.41 286 LEU A O 1
ATOM 2242 N N . GLY A 1 287 ? 47.638 -8.384 -32.274 1.00 38.06 287 GLY A N 1
ATOM 2243 C CA . GLY A 1 287 ? 47.047 -9.282 -33.254 1.00 38.06 287 GLY A CA 1
ATOM 2244 C C . GLY A 1 287 ? 47.059 -10.739 -32.798 1.00 38.06 287 GLY A C 1
ATOM 2245 O O . GLY A 1 287 ? 47.789 -11.113 -31.882 1.00 38.06 287 GLY A O 1
ATOM 2246 N N . GLY A 1 288 ? 46.282 -11.562 -33.500 1.00 34.16 288 GLY A N 1
ATOM 2247 C CA . GLY A 1 288 ? 46.383 -13.016 -33.414 1.00 34.16 288 GLY A CA 1
ATOM 2248 C C . GLY A 1 288 ? 45.076 -13.741 -33.709 1.00 34.16 288 GLY A C 1
ATOM 2249 O O . GLY A 1 288 ? 44.285 -13.954 -32.804 1.00 34.16 288 GLY A O 1
ATOM 2250 N N . ASN A 1 289 ? 44.896 -14.104 -34.984 1.00 36.34 289 ASN A N 1
ATOM 2251 C CA . ASN A 1 289 ? 44.117 -15.216 -35.546 1.00 36.34 289 ASN A CA 1
ATOM 2252 C C . ASN A 1 289 ? 43.214 -16.040 -34.610 1.00 36.34 289 ASN A C 1
ATOM 2254 O O . ASN A 1 289 ? 43.706 -16.723 -33.715 1.00 36.34 289 ASN A O 1
ATOM 2258 N N . SER A 1 290 ? 41.939 -16.174 -34.990 1.00 41.38 290 SER A N 1
ATOM 2259 C CA . SER A 1 290 ? 41.380 -17.419 -35.560 1.00 41.38 290 SER A CA 1
ATOM 2260 C C . SER A 1 290 ? 39.939 -17.171 -36.011 1.00 41.38 290 SER A C 1
ATOM 2262 O O . SER A 1 290 ? 39.039 -17.016 -35.191 1.00 41.38 290 SER A O 1
ATOM 2264 N N . GLN A 1 291 ? 39.741 -17.126 -37.328 1.00 42.66 291 GLN A N 1
ATOM 2265 C CA . GLN A 1 291 ? 38.438 -17.276 -37.966 1.00 42.66 291 GLN A CA 1
ATOM 2266 C C . GLN A 1 291 ? 37.963 -18.723 -37.790 1.00 42.66 291 GLN A C 1
ATOM 2268 O O . GLN A 1 291 ? 38.631 -19.655 -38.231 1.00 42.66 291 GLN A O 1
ATOM 2273 N N . GLN A 1 292 ? 36.788 -18.889 -37.194 1.00 39.44 292 GLN A N 1
ATOM 2274 C CA . GLN A 1 292 ? 35.856 -19.956 -37.539 1.00 39.44 292 GLN A CA 1
ATOM 2275 C C . GLN A 1 292 ? 34.490 -19.289 -37.678 1.00 39.44 292 GLN A C 1
ATOM 2277 O O . GLN A 1 292 ? 33.803 -19.013 -36.697 1.00 39.44 292 GLN A O 1
ATOM 2282 N N . GLU A 1 293 ? 34.160 -18.946 -38.920 1.00 39.97 293 GLU A N 1
ATOM 2283 C CA . GLU A 1 293 ? 32.806 -18.611 -39.336 1.00 39.97 293 GLU A CA 1
ATOM 2284 C C . GLU A 1 293 ? 31.969 -19.885 -39.197 1.00 39.97 293 GLU A C 1
ATOM 2286 O O . GLU A 1 293 ? 32.105 -20.829 -39.972 1.00 39.97 293 GLU A O 1
ATOM 2291 N N . ALA A 1 294 ? 31.154 -19.941 -38.146 1.00 46.44 294 ALA A N 1
ATOM 2292 C CA . ALA A 1 294 ? 30.031 -20.855 -38.100 1.00 46.44 294 ALA A CA 1
ATOM 2293 C C . ALA A 1 294 ? 28.962 -20.277 -39.030 1.00 46.44 294 ALA A C 1
ATOM 2295 O O . ALA A 1 294 ? 28.407 -19.214 -38.751 1.00 46.44 294 ALA A O 1
ATOM 2296 N N . GLU A 1 295 ? 28.715 -20.953 -40.150 1.00 48.19 295 GLU A N 1
ATOM 2297 C CA . GLU A 1 295 ? 27.550 -20.714 -40.997 1.00 48.19 295 GLU A CA 1
ATOM 2298 C C . GLU A 1 295 ? 26.294 -20.784 -40.116 1.00 48.19 295 GLU A C 1
ATOM 2300 O O . GLU A 1 295 ? 25.895 -21.854 -39.649 1.00 48.19 295 GLU A O 1
ATOM 2305 N N . SER A 1 296 ? 25.689 -19.628 -39.832 1.00 52.06 296 SER A N 1
ATOM 2306 C CA . SER A 1 296 ? 24.404 -19.557 -39.147 1.00 52.06 296 SER A CA 1
ATOM 2307 C C . SER A 1 296 ? 23.343 -20.070 -40.111 1.00 52.06 296 SER A C 1
ATOM 2309 O O . SER A 1 296 ? 22.892 -19.357 -41.008 1.00 52.06 296 SER A O 1
ATOM 2311 N N . ASN A 1 297 ? 22.990 -21.340 -39.961 1.00 56.88 297 ASN A N 1
ATOM 2312 C CA . ASN A 1 297 ? 21.895 -21.948 -40.690 1.00 56.88 297 ASN A CA 1
ATOM 2313 C C . ASN A 1 297 ? 20.601 -21.243 -40.243 1.00 56.88 297 ASN A C 1
ATOM 2315 O O . ASN A 1 297 ? 20.146 -21.441 -39.119 1.00 56.88 297 ASN A O 1
ATOM 2319 N N . ASP A 1 298 ? 20.028 -20.398 -41.104 1.00 61.66 298 ASP A N 1
ATOM 2320 C CA . ASP A 1 298 ? 18.865 -19.525 -40.823 1.00 61.66 298 ASP A CA 1
ATOM 2321 C C . ASP A 1 298 ? 17.566 -20.304 -40.486 1.00 61.66 298 ASP A C 1
ATOM 2323 O O . ASP A 1 298 ? 16.515 -19.718 -40.240 1.00 61.66 298 ASP A O 1
ATOM 2327 N N . ASN A 1 299 ? 17.645 -21.639 -40.455 1.00 70.25 299 ASN A N 1
ATOM 2328 C CA . ASN A 1 299 ? 16.584 -22.567 -40.070 1.00 70.25 299 ASN A CA 1
ATOM 2329 C C . ASN A 1 299 ? 16.808 -23.236 -38.702 1.00 70.25 299 ASN A C 1
ATOM 2331 O O . ASN A 1 299 ? 16.080 -24.175 -38.379 1.00 70.25 299 ASN A O 1
ATOM 2335 N N . ASP A 1 300 ? 17.789 -22.812 -37.898 1.00 82.00 300 ASP A N 1
ATOM 2336 C CA . ASP A 1 300 ? 17.889 -23.297 -36.519 1.00 82.00 300 ASP A CA 1
ATOM 2337 C C . ASP A 1 300 ? 16.675 -22.791 -35.709 1.00 82.00 300 ASP A C 1
ATOM 2339 O O . ASP A 1 300 ? 16.532 -21.578 -35.499 1.00 82.00 300 ASP A O 1
ATOM 2343 N N . PRO A 1 301 ? 15.778 -23.687 -35.247 1.00 76.69 301 PRO A N 1
ATOM 2344 C CA . PRO A 1 301 ? 14.572 -23.291 -34.525 1.00 76.69 301 PRO A CA 1
ATOM 2345 C C . PRO A 1 301 ? 14.874 -22.488 -33.252 1.00 76.69 301 PRO A C 1
ATOM 2347 O O . PRO A 1 301 ? 14.041 -21.684 -32.832 1.00 76.69 301 PRO A O 1
ATOM 2350 N N . VAL A 1 302 ? 16.056 -22.656 -32.650 1.00 81.06 302 VAL A N 1
ATOM 2351 C CA . VAL A 1 302 ? 16.457 -21.917 -31.444 1.00 81.06 302 VAL A CA 1
ATOM 2352 C C . VAL A 1 302 ? 16.683 -20.440 -31.765 1.00 81.06 302 VAL A C 1
ATOM 2354 O O . VAL A 1 302 ? 16.109 -19.573 -31.106 1.00 81.06 302 VAL A O 1
ATOM 2357 N N . ALA A 1 303 ? 17.434 -20.150 -32.830 1.00 83.75 303 ALA A N 1
ATOM 2358 C CA . ALA A 1 303 ? 17.727 -18.784 -33.257 1.00 83.75 303 ALA A CA 1
ATOM 2359 C C . ALA A 1 303 ? 16.456 -18.020 -33.672 1.00 83.75 303 ALA A C 1
ATOM 2361 O O . ALA A 1 303 ? 16.325 -16.825 -33.398 1.00 83.75 303 ALA A O 1
ATOM 2362 N N . VAL A 1 304 ? 15.485 -18.709 -34.286 1.00 83.88 304 VAL A N 1
ATOM 2363 C CA . VAL A 1 304 ? 14.187 -18.118 -34.656 1.00 83.88 304 VAL A CA 1
ATOM 2364 C C . VAL A 1 304 ? 13.381 -17.717 -33.417 1.00 83.88 304 VAL A C 1
ATOM 2366 O O . VAL A 1 304 ? 12.820 -16.621 -33.381 1.00 83.88 304 VAL A O 1
ATOM 2369 N N . LEU A 1 305 ? 13.338 -18.572 -32.393 1.00 73.19 305 LEU A N 1
ATOM 2370 C CA . LEU A 1 305 ? 12.611 -18.309 -31.148 1.00 73.19 305 LEU A CA 1
ATOM 2371 C C . LEU A 1 305 ? 13.266 -17.191 -30.324 1.00 73.19 305 LEU A C 1
ATOM 2373 O O . LEU A 1 305 ? 12.569 -16.305 -29.826 1.00 73.19 305 LEU A O 1
ATOM 2377 N N . GLU A 1 306 ? 14.595 -17.169 -30.240 1.00 83.19 306 GLU A N 1
ATOM 2378 C CA . GLU A 1 306 ? 15.331 -16.090 -29.569 1.00 83.19 306 GLU A CA 1
ATOM 2379 C C . GLU A 1 306 ? 15.140 -14.742 -30.277 1.00 83.19 306 GLU A C 1
ATOM 2381 O O . GLU A 1 306 ? 14.918 -13.719 -29.625 1.00 83.19 306 GLU A O 1
ATOM 2386 N N . LYS A 1 307 ? 15.110 -14.735 -31.617 1.00 86.75 307 LYS A N 1
ATOM 2387 C CA . LYS A 1 307 ? 14.804 -13.541 -32.425 1.00 86.75 307 LYS A CA 1
ATOM 2388 C C . LYS A 1 307 ? 13.383 -13.010 -32.197 1.00 86.75 307 LYS A C 1
ATOM 2390 O O . LYS A 1 307 ? 13.147 -11.818 -32.383 1.00 86.75 307 LYS A O 1
ATOM 2395 N N . GLN A 1 308 ? 12.448 -13.860 -31.770 1.00 79.62 308 GLN A N 1
ATOM 2396 C CA . GLN A 1 308 ? 11.090 -13.468 -31.369 1.00 79.62 308 GLN A CA 1
ATOM 2397 C C . GLN A 1 308 ? 10.984 -13.056 -29.888 1.00 79.62 308 GLN A C 1
ATOM 2399 O O . GLN A 1 308 ? 9.888 -12.775 -29.404 1.00 79.62 308 GLN A O 1
ATOM 2404 N N . GLY A 1 309 ? 12.108 -12.978 -29.168 1.00 73.75 309 GLY A N 1
ATOM 2405 C CA . GLY A 1 309 ? 12.152 -12.575 -27.762 1.00 73.75 309 GLY A CA 1
ATOM 2406 C C . GLY A 1 309 ? 11.810 -13.697 -26.780 1.00 73.75 309 GLY A C 1
ATOM 2407 O O . GLY A 1 309 ? 11.576 -13.424 -25.602 1.00 73.75 309 GLY A O 1
ATOM 2408 N N . CYS A 1 310 ? 11.769 -14.954 -27.229 1.00 70.62 310 CYS A N 1
ATOM 2409 C CA . CYS A 1 310 ? 11.594 -16.106 -26.350 1.00 70.62 310 CYS A CA 1
ATOM 2410 C C . CYS A 1 310 ? 12.948 -16.560 -25.784 1.00 70.62 310 CYS A C 1
ATOM 2412 O O . CYS A 1 310 ? 13.916 -16.710 -26.522 1.00 70.62 310 CYS A O 1
ATOM 2414 N N . SER A 1 311 ? 13.028 -16.836 -24.479 1.00 70.06 311 SER A N 1
ATOM 2415 C CA . SER A 1 311 ? 14.203 -17.492 -23.886 1.00 70.06 311 SER A CA 1
ATOM 2416 C C . SER A 1 311 ? 14.090 -19.009 -24.036 1.00 70.06 311 SER A C 1
ATOM 2418 O O . SER A 1 311 ? 13.201 -19.622 -23.442 1.00 70.06 311 SER A O 1
ATOM 2420 N N . VAL A 1 312 ? 14.983 -19.618 -24.819 1.00 72.19 312 VAL A N 1
ATOM 2421 C CA . VAL A 1 312 ? 14.991 -21.064 -25.080 1.00 72.19 312 VAL A CA 1
ATOM 2422 C C . VAL A 1 312 ? 16.024 -21.748 -24.185 1.00 72.19 312 VAL A C 1
ATOM 2424 O O . VAL A 1 312 ? 17.207 -21.423 -24.209 1.00 72.19 312 VAL A O 1
ATOM 2427 N N . PHE A 1 313 ? 15.585 -22.718 -23.385 1.00 68.38 313 PHE A N 1
ATOM 2428 C CA . PHE A 1 313 ? 16.468 -23.481 -22.503 1.00 68.38 313 PHE A CA 1
ATOM 2429 C C . PHE A 1 313 ? 16.810 -24.828 -23.142 1.00 68.38 313 PHE A C 1
ATOM 2431 O O . PHE A 1 313 ? 15.966 -25.719 -23.211 1.00 68.38 313 PHE A O 1
ATOM 2438 N N . LEU A 1 314 ? 18.055 -24.982 -23.599 1.00 71.50 314 LEU A N 1
ATOM 2439 C CA . LEU A 1 314 ? 18.548 -26.247 -24.143 1.00 71.50 314 LEU A CA 1
ATOM 2440 C C . LEU A 1 314 ? 19.096 -27.150 -23.021 1.00 71.50 314 LEU A C 1
ATOM 2442 O O . LEU A 1 314 ? 19.936 -26.707 -22.233 1.00 71.50 314 LEU A O 1
ATOM 2446 N N . PRO A 1 315 ? 18.693 -28.433 -22.962 1.00 54.03 315 PRO A N 1
ATOM 2447 C CA . PRO A 1 315 ? 19.053 -29.344 -21.871 1.00 54.03 315 PRO A CA 1
ATOM 2448 C C . PRO A 1 315 ? 20.549 -29.695 -21.809 1.00 54.03 315 PRO A C 1
ATOM 2450 O O . PRO A 1 315 ? 21.028 -30.194 -20.792 1.00 54.03 315 PRO A O 1
ATOM 2453 N N . HIS A 1 316 ? 21.312 -29.432 -22.871 1.00 57.09 316 HIS A N 1
ATOM 2454 C CA . HIS A 1 316 ? 22.734 -29.785 -22.965 1.00 57.09 316 HIS A CA 1
ATOM 2455 C C . HIS A 1 316 ? 23.666 -28.708 -22.384 1.00 57.09 316 HIS A C 1
ATOM 2457 O O . HIS A 1 316 ? 24.844 -28.967 -22.131 1.00 57.09 316 HIS A O 1
ATOM 2463 N N . THR A 1 317 ? 23.148 -27.508 -22.116 1.00 63.41 317 THR A N 1
ATOM 2464 C CA . THR A 1 317 ? 23.923 -26.392 -21.569 1.00 63.41 317 THR A CA 1
ATOM 2465 C C . THR A 1 317 ? 23.923 -26.489 -20.040 1.00 63.41 317 THR A C 1
ATOM 2467 O O . THR A 1 317 ? 23.166 -25.809 -19.351 1.00 63.41 317 THR A O 1
ATOM 2470 N N . GLN A 1 318 ? 24.783 -27.358 -19.492 1.00 55.53 318 GLN A N 1
ATOM 2471 C CA . GLN A 1 318 ? 24.862 -27.740 -18.064 1.00 55.53 318 GLN A CA 1
ATOM 2472 C C . GLN A 1 318 ? 24.953 -26.587 -17.040 1.00 55.53 318 GLN A C 1
ATOM 2474 O O . GLN A 1 318 ? 24.846 -26.831 -15.841 1.00 55.53 318 GLN A O 1
ATOM 2479 N N . LYS A 1 319 ? 25.137 -25.331 -17.464 1.00 54.75 319 LYS A N 1
ATOM 2480 C CA . LYS A 1 319 ? 25.187 -24.179 -16.552 1.00 54.75 319 LYS A CA 1
ATOM 2481 C C . LYS A 1 319 ? 23.831 -23.804 -15.943 1.00 54.75 319 LYS A C 1
ATOM 2483 O O . LYS A 1 319 ? 23.840 -23.195 -14.883 1.00 54.75 319 LYS A O 1
ATOM 2488 N N . ASN A 1 320 ? 22.709 -24.203 -16.550 1.00 53.91 320 ASN A N 1
ATOM 2489 C CA . ASN A 1 320 ? 21.353 -23.919 -16.059 1.00 53.91 320 ASN A CA 1
ATOM 2490 C C . ASN A 1 320 ? 20.445 -25.157 -16.162 1.00 53.91 320 ASN A C 1
ATOM 2492 O O . ASN A 1 320 ? 19.343 -25.079 -16.703 1.00 53.91 320 ASN A O 1
ATOM 2496 N N . ALA A 1 321 ? 20.901 -26.318 -15.684 1.00 55.06 321 ALA A N 1
ATOM 2497 C CA . ALA A 1 321 ? 20.034 -27.488 -15.578 1.00 55.06 321 ALA A CA 1
ATOM 2498 C C . ALA A 1 321 ? 18.970 -27.235 -14.492 1.00 55.06 321 ALA A C 1
ATOM 2500 O O . ALA A 1 321 ? 19.169 -27.549 -13.320 1.00 55.06 321 ALA A O 1
ATOM 2501 N N . LEU A 1 322 ? 17.853 -26.617 -14.881 1.00 60.50 322 LEU A N 1
ATOM 2502 C CA . LEU A 1 322 ? 16.642 -26.535 -14.071 1.00 60.50 322 LEU A CA 1
ATOM 2503 C C . LEU A 1 322 ? 16.076 -27.952 -13.959 1.00 60.50 322 LEU A C 1
ATOM 2505 O O . LEU A 1 322 ? 15.314 -28.408 -14.808 1.00 60.50 322 LEU A O 1
ATOM 2509 N N . THR A 1 323 ? 16.514 -28.682 -12.938 1.00 66.69 323 THR A N 1
ATOM 2510 C CA . THR A 1 323 ? 15.939 -29.983 -12.608 1.00 66.69 323 THR A CA 1
ATOM 2511 C C . THR A 1 323 ? 14.544 -29.785 -12.020 1.00 66.69 323 THR A C 1
ATOM 2513 O O . THR A 1 323 ? 14.221 -28.731 -11.468 1.00 66.69 323 THR A O 1
ATOM 2516 N N . TRP A 1 324 ? 13.704 -30.818 -12.092 1.00 64.94 324 TRP A N 1
ATOM 2517 C CA . TRP A 1 324 ? 12.383 -30.823 -11.451 1.00 64.94 324 TRP A CA 1
ATOM 2518 C C . TRP A 1 324 ? 12.443 -30.514 -9.945 1.00 64.94 324 TRP A C 1
ATOM 2520 O O . TRP A 1 324 ? 11.461 -30.041 -9.367 1.00 64.94 324 TRP A O 1
ATOM 2530 N N . ASP A 1 325 ? 13.602 -30.704 -9.314 1.00 68.94 325 ASP A N 1
ATOM 2531 C CA . ASP A 1 325 ? 13.855 -30.345 -7.918 1.00 68.94 325 ASP A CA 1
ATOM 2532 C C . ASP A 1 325 ? 13.809 -28.832 -7.666 1.00 68.94 325 ASP A C 1
ATOM 2534 O O . ASP A 1 325 ? 13.501 -28.408 -6.554 1.00 68.94 325 ASP A O 1
ATOM 2538 N N . TYR A 1 326 ? 14.021 -28.001 -8.693 1.00 69.25 326 TYR A N 1
ATOM 2539 C CA . TYR A 1 326 ? 13.920 -26.543 -8.578 1.00 69.25 326 TYR A CA 1
ATOM 2540 C C . TYR A 1 326 ? 12.484 -26.073 -8.284 1.00 69.25 326 TYR A C 1
ATOM 2542 O O . TYR A 1 326 ? 12.272 -25.022 -7.686 1.00 69.25 326 TYR A O 1
ATOM 2550 N N . LEU A 1 327 ? 11.484 -26.886 -8.639 1.00 65.25 327 LEU A N 1
ATOM 2551 C CA . LEU A 1 327 ? 10.065 -26.664 -8.341 1.00 65.25 327 LEU A CA 1
ATOM 2552 C C . LEU A 1 327 ? 9.642 -27.305 -7.001 1.00 65.25 327 LEU A C 1
ATOM 2554 O O . LEU A 1 327 ? 8.528 -27.821 -6.877 1.00 65.25 327 LEU A O 1
ATOM 2558 N N . ALA A 1 328 ? 10.526 -27.353 -6.001 1.00 58.12 328 ALA A N 1
ATOM 2559 C CA . ALA A 1 328 ? 10.209 -27.917 -4.687 1.00 58.12 328 ALA A CA 1
ATOM 2560 C C . ALA A 1 328 ? 8.927 -27.290 -4.090 1.00 58.12 328 ALA A C 1
ATOM 2562 O O . ALA A 1 328 ? 8.789 -26.068 -4.032 1.00 58.12 328 ALA A O 1
ATOM 2563 N N . GLY A 1 329 ? 7.980 -28.134 -3.658 1.00 68.56 329 GLY A N 1
ATOM 2564 C CA . GLY A 1 329 ? 6.708 -27.720 -3.043 1.00 68.56 329 GLY A CA 1
ATOM 2565 C C . GLY A 1 329 ? 5.511 -27.572 -3.994 1.00 68.56 329 GLY A C 1
ATOM 2566 O O . GLY A 1 329 ? 4.403 -27.327 -3.524 1.00 68.56 329 GLY A O 1
ATOM 2567 N N . TYR A 1 330 ? 5.696 -27.760 -5.306 1.00 79.75 330 TYR A N 1
ATOM 2568 C CA . TYR A 1 330 ? 4.621 -27.705 -6.309 1.00 79.75 330 TYR A CA 1
ATOM 2569 C C . TYR A 1 330 ? 4.252 -29.084 -6.876 1.00 79.75 330 TYR A C 1
ATOM 2571 O O . TYR A 1 330 ? 3.941 -29.208 -8.058 1.00 79.75 330 TYR A O 1
ATOM 2579 N N . ASP A 1 331 ? 4.268 -30.136 -6.057 1.00 82.69 331 ASP A N 1
ATOM 2580 C CA . ASP A 1 331 ? 4.110 -31.525 -6.526 1.00 82.69 331 ASP A CA 1
ATOM 2581 C C . ASP A 1 331 ? 2.791 -31.772 -7.271 1.00 82.69 331 ASP A C 1
ATOM 2583 O O . ASP A 1 331 ? 2.754 -32.526 -8.241 1.00 82.69 331 ASP A O 1
ATOM 2587 N N . THR A 1 332 ? 1.720 -31.069 -6.894 1.00 81.25 332 THR A N 1
ATOM 2588 C CA . THR A 1 332 ? 0.439 -31.113 -7.614 1.00 81.25 332 THR A CA 1
ATOM 2589 C C . THR A 1 332 ? 0.550 -30.527 -9.022 1.00 81.25 332 THR A C 1
ATOM 2591 O O . THR A 1 332 ? -0.013 -31.071 -9.964 1.00 81.25 332 THR A O 1
ATOM 2594 N N . VAL A 1 333 ? 1.288 -29.426 -9.186 1.00 77.44 333 VAL A N 1
ATOM 2595 C CA . VAL A 1 333 ? 1.490 -28.789 -10.497 1.00 77.44 333 VAL A CA 1
ATOM 2596 C C . VAL A 1 333 ? 2.413 -29.646 -11.355 1.00 77.44 333 VAL A C 1
ATOM 2598 O O . VAL A 1 333 ? 2.140 -29.818 -12.538 1.00 77.44 333 VAL A O 1
ATOM 2601 N N . LYS A 1 334 ? 3.453 -30.240 -10.755 1.00 82.00 334 LYS A N 1
ATOM 2602 C CA . LYS A 1 334 ? 4.333 -31.186 -11.448 1.00 82.00 334 LYS A CA 1
ATOM 2603 C C . LYS A 1 334 ? 3.551 -32.369 -12.002 1.00 82.00 334 LYS A C 1
ATOM 2605 O O . LYS A 1 334 ? 3.634 -32.631 -13.195 1.00 82.00 334 LYS A O 1
ATOM 2610 N N . ARG A 1 335 ? 2.726 -32.996 -11.157 1.00 83.69 335 ARG A N 1
ATOM 2611 C CA . ARG A 1 335 ? 1.866 -34.116 -11.551 1.00 83.69 335 ARG A CA 1
ATOM 2612 C C . ARG A 1 335 ? 0.893 -33.721 -12.658 1.00 83.69 335 ARG A C 1
ATOM 2614 O O . ARG A 1 335 ? 0.772 -34.440 -13.631 1.00 83.69 335 ARG A O 1
ATOM 2621 N N . ASN A 1 336 ? 0.266 -32.549 -12.568 1.00 81.88 336 ASN A N 1
ATOM 2622 C CA . ASN A 1 336 ? -0.640 -32.088 -13.622 1.00 81.88 336 ASN A CA 1
ATOM 2623 C C . ASN A 1 336 ? 0.080 -31.864 -14.960 1.00 81.88 336 ASN A C 1
ATOM 2625 O O . ASN A 1 336 ? -0.483 -32.168 -16.008 1.00 81.88 336 ASN A O 1
ATOM 2629 N N . ILE A 1 337 ? 1.302 -31.322 -14.945 1.00 80.31 337 ILE A N 1
ATOM 2630 C CA . ILE A 1 337 ? 2.100 -31.136 -16.165 1.00 80.31 337 ILE A CA 1
ATOM 2631 C C . ILE A 1 337 ? 2.494 -32.496 -16.747 1.00 80.31 337 ILE A C 1
ATOM 2633 O O . ILE A 1 337 ? 2.352 -32.706 -17.949 1.00 80.31 337 ILE A O 1
ATOM 2637 N N . GLU A 1 338 ? 2.945 -33.422 -15.904 1.00 81.81 338 GLU A N 1
ATOM 2638 C CA . GLU A 1 338 ? 3.301 -34.781 -16.308 1.00 81.81 338 GLU A CA 1
ATOM 2639 C C . GLU A 1 338 ? 2.097 -35.520 -16.917 1.00 81.81 338 GLU A C 1
ATOM 2641 O O . GLU A 1 338 ? 2.177 -36.011 -18.043 1.00 81.81 338 GLU A O 1
ATOM 2646 N N . ASP A 1 339 ? 0.951 -35.479 -16.238 1.00 80.81 339 ASP A N 1
ATOM 2647 C CA . ASP A 1 339 ? -0.266 -36.177 -16.651 1.00 80.81 339 ASP A CA 1
ATOM 2648 C C . ASP A 1 339 ? -0.909 -35.572 -17.909 1.00 80.81 339 ASP A C 1
ATOM 2650 O O . ASP A 1 339 ? -1.521 -36.284 -18.701 1.00 80.81 339 ASP A O 1
ATOM 2654 N N . THR A 1 340 ? -0.805 -34.253 -18.104 1.00 79.50 340 THR A N 1
ATOM 2655 C CA . THR A 1 340 ? -1.489 -33.573 -19.220 1.00 79.50 340 THR A CA 1
ATOM 2656 C C . THR A 1 340 ? -0.608 -33.459 -20.455 1.00 79.50 340 THR A C 1
ATOM 2658 O O . THR A 1 340 ? -1.099 -33.562 -21.573 1.00 79.50 340 THR A O 1
ATOM 2661 N N . VAL A 1 341 ? 0.687 -33.197 -20.269 1.00 82.62 341 VAL A N 1
ATOM 2662 C CA . VAL A 1 341 ? 1.602 -32.886 -21.373 1.00 82.62 341 VAL A CA 1
ATOM 2663 C C . VAL A 1 341 ? 2.474 -34.084 -21.695 1.00 82.62 341 VAL A C 1
ATOM 2665 O O . VAL A 1 341 ? 2.605 -34.443 -22.860 1.00 82.62 341 VAL A O 1
ATOM 2668 N N . LEU A 1 342 ? 3.064 -34.719 -20.680 1.00 76.19 342 LEU A N 1
ATOM 2669 C CA . LEU A 1 342 ? 4.014 -35.801 -20.919 1.00 76.19 342 LEU A CA 1
ATOM 2670 C C . LEU A 1 342 ? 3.290 -37.049 -21.429 1.00 76.19 342 LEU A C 1
ATOM 2672 O O . LEU A 1 342 ? 3.666 -37.561 -22.478 1.00 76.19 342 LEU A O 1
ATOM 2676 N N . LEU A 1 343 ? 2.211 -37.469 -20.756 1.00 76.69 343 LEU A N 1
ATOM 2677 C CA . LEU A 1 343 ? 1.421 -38.635 -21.173 1.00 76.69 343 LEU A CA 1
ATOM 2678 C C . LEU A 1 343 ? 0.785 -38.455 -22.556 1.00 76.69 343 LEU A C 1
ATOM 2680 O O . LEU A 1 343 ? 0.767 -39.401 -23.338 1.00 76.69 343 LEU A O 1
ATOM 2684 N N . ALA A 1 344 ? 0.313 -37.250 -22.883 1.00 76.12 344 ALA A N 1
ATOM 2685 C CA . ALA A 1 344 ? -0.259 -36.964 -24.198 1.00 76.12 344 ALA A CA 1
ATOM 2686 C C . ALA A 1 344 ? 0.787 -37.041 -25.322 1.00 76.12 344 ALA A C 1
ATOM 2688 O O . ALA A 1 344 ? 0.473 -37.459 -26.433 1.00 76.12 344 ALA A O 1
ATOM 2689 N N . LEU A 1 345 ? 2.039 -36.667 -25.039 1.00 72.62 345 LEU A N 1
ATOM 2690 C CA . LEU A 1 345 ? 3.129 -36.729 -26.014 1.00 72.62 345 LEU A CA 1
ATOM 2691 C C . LEU A 1 345 ? 3.749 -38.128 -26.128 1.00 72.62 345 LEU A C 1
ATOM 2693 O O . LEU A 1 345 ? 4.200 -38.498 -27.210 1.00 72.62 345 LEU A O 1
ATOM 2697 N N . THR A 1 346 ? 3.790 -38.911 -25.044 1.00 75.56 346 THR A N 1
ATOM 2698 C CA . THR A 1 346 ? 4.373 -40.265 -25.058 1.00 75.56 346 THR A CA 1
ATOM 2699 C C . THR A 1 346 ? 3.383 -41.349 -25.465 1.00 75.56 346 THR A C 1
ATOM 2701 O O . THR A 1 346 ? 3.807 -42.387 -25.969 1.00 75.56 346 THR A O 1
ATOM 2704 N N . HIS A 1 347 ? 2.086 -41.119 -25.257 1.00 83.56 347 HIS A N 1
ATOM 2705 C CA . HIS A 1 347 ? 1.008 -42.070 -25.534 1.00 83.56 347 HIS A CA 1
ATOM 2706 C C . HIS A 1 347 ? -0.113 -41.421 -26.352 1.00 83.56 347 HIS A C 1
ATOM 2708 O O . HIS A 1 347 ? -1.292 -41.522 -26.008 1.00 83.56 347 HIS A O 1
ATOM 2714 N N . GLY A 1 348 ? 0.253 -40.716 -27.428 1.00 77.44 348 GLY A N 1
ATOM 2715 C CA . GLY A 1 348 ? -0.711 -40.045 -28.309 1.00 77.44 348 GLY A CA 1
ATOM 2716 C C . GLY A 1 348 ? -1.760 -40.995 -28.902 1.00 77.44 348 GLY A C 1
ATOM 2717 O O . GLY A 1 348 ? -2.906 -40.607 -29.089 1.00 77.44 348 GLY A O 1
ATOM 2718 N N . ASP A 1 349 ? -1.414 -42.274 -29.068 1.00 84.69 349 ASP A N 1
ATOM 2719 C CA . ASP A 1 349 ? -2.304 -43.342 -29.534 1.00 84.69 349 ASP A CA 1
ATOM 2720 C C . ASP A 1 349 ? -3.508 -43.607 -28.612 1.00 84.69 349 ASP A C 1
ATOM 2722 O O . ASP A 1 349 ? -4.543 -44.087 -29.078 1.00 84.69 349 ASP A O 1
ATOM 2726 N N . ILE A 1 350 ? -3.400 -43.270 -27.323 1.00 79.44 350 ILE A N 1
ATOM 2727 C CA . ILE A 1 350 ? -4.499 -43.369 -26.349 1.00 79.44 350 ILE A CA 1
ATOM 2728 C C . ILE A 1 350 ? -5.433 -42.151 -26.433 1.00 79.44 350 ILE A C 1
ATOM 2730 O O . ILE A 1 350 ? -6.613 -42.264 -26.110 1.00 79.44 350 ILE A O 1
ATOM 2734 N N . TYR A 1 351 ? -4.921 -40.993 -26.859 1.00 68.62 351 TYR A N 1
ATOM 2735 C CA . TYR A 1 351 ? -5.674 -39.734 -26.925 1.00 68.62 351 TYR A CA 1
ATOM 2736 C C . TYR A 1 351 ? -6.314 -39.466 -28.296 1.00 68.62 351 TYR A C 1
ATOM 2738 O O . TYR A 1 351 ? -7.168 -38.586 -28.393 1.00 68.62 351 TYR A O 1
ATOM 2746 N N . ASP A 1 352 ? -5.929 -40.225 -29.325 1.00 70.19 352 ASP A N 1
ATOM 2747 C CA . ASP A 1 352 ? -6.501 -40.156 -30.677 1.00 70.19 352 ASP A CA 1
ATOM 2748 C C . ASP A 1 352 ? -7.770 -41.028 -30.867 1.00 70.19 352 ASP A C 1
ATOM 2750 O O . ASP A 1 352 ? -8.357 -41.020 -31.952 1.00 70.19 352 ASP A O 1
ATOM 2754 N N . GLN A 1 353 ? -8.213 -41.767 -29.836 1.00 60.78 353 GLN A N 1
ATOM 2755 C CA . GLN A 1 353 ? -9.503 -42.488 -29.796 1.00 60.78 353 GLN A CA 1
ATOM 2756 C C . GLN A 1 353 ? -10.574 -41.676 -29.066 1.00 60.78 353 GLN A C 1
ATOM 2758 O O . GLN A 1 353 ? -11.730 -41.673 -29.554 1.00 60.78 353 GLN A O 1
#

Organism: NCBI:txid1082188

Sequence (353 aa):
MRSFLKKASQARLTRLRAQPLLPLLPSQQTPHSQQNSFNSKLALLGLLGATAVTLETARRQEGEGYGLQSLDRIIRALGATSQRAECAASFTDKNLDEVMMKIQKGLDELHERVPSIPSVKITSGLRGVRYFIEFPIVGRNVNAYNLQNDVKEIMENGKKSSKYEVKLVGTDSYLNEENVAYLIDYRVNSEKVRGTKCSGSVYIRGIKGSEGWDSFKFILEKTNDFSEFDAQLVVKMYEKALSNLNTVPQGAVDTSNMSPAQKKFAQRQRSKQESSLQPIKGIPGLGGNSQQEAESNDNDPVAVLEKQGCSVFLPHTQKNALTWDYLAGYDTVKRNIEDTVLLALTHGDIYDQ